Protein AF-U9VS89-F1 (afdb_monomer_lite)

Secondary structure (DSSP, 8-state):
---EEEEEEEEEEEEEEEEEE--TT-SSEEEEEEEEEEEEEEEEEEEEEEGGGTEEEEEEEEEEEEEEEEEEEEEEEEETTEEEEEEEEEEEEEEEEEEPPPEEEETTS-EEEGGGS----PPPEEEEEEEEEEEEEEEEEEETTEEEEEEEEEEEE--EE-TT-SSGGGTEEPPEEEEEEEEEEEEEETTTTEEEEEEEEEEEEES---TT--

Structure (mmCIF, N/CA/C/O backbone):
data_AF-U9VS89-F1
#
_entry.id   AF-U9VS89-F1
#
loop_
_atom_site.group_PDB
_atom_site.id
_atom_site.type_symbol
_atom_site.label_atom_id
_atom_site.label_alt_id
_atom_site.label_comp_id
_atom_site.label_asym_id
_atom_site.label_entity_id
_atom_site.label_seq_id
_atom_site.pdbx_PDB_ins_code
_atom_site.Cartn_x
_atom_site.Cartn_y
_atom_site.Cartn_z
_atom_site.occupancy
_atom_site.B_iso_or_equiv
_atom_site.auth_seq_id
_atom_site.auth_comp_id
_atom_site.auth_asym_id
_atom_site.auth_atom_id
_atom_site.pdbx_PDB_model_num
ATOM 1 N N . MET A 1 1 ? 4.602 -22.581 -32.936 1.00 46.03 1 MET A N 1
ATOM 2 C CA . MET A 1 1 ? 4.314 -22.176 -31.551 1.00 46.03 1 MET A CA 1
ATOM 3 C C . MET A 1 1 ? 5.640 -21.680 -31.025 1.00 46.03 1 MET A C 1
ATOM 5 O O . MET A 1 1 ? 6.545 -22.494 -30.929 1.00 46.03 1 MET A O 1
ATOM 9 N N . SER A 1 2 ? 5.813 -20.365 -30.922 1.00 50.91 2 SER A N 1
ATOM 10 C CA . SER A 1 2 ? 7.014 -19.759 -30.343 1.00 50.91 2 SER A CA 1
ATOM 11 C C . SER A 1 2 ? 6.963 -19.937 -28.827 1.00 50.91 2 SER A C 1
ATOM 13 O O . SER A 1 2 ? 5.879 -19.899 -28.239 1.00 50.91 2 SER A O 1
ATOM 15 N N . LEU A 1 3 ? 8.111 -20.205 -28.214 1.00 58.56 3 LEU A N 1
ATOM 16 C CA . LEU A 1 3 ? 8.269 -20.229 -26.764 1.00 58.56 3 LEU A CA 1
ATOM 17 C C . LEU A 1 3 ? 8.913 -18.904 -26.356 1.00 58.56 3 LEU A C 1
ATOM 19 O O . LEU A 1 3 ? 9.909 -18.506 -26.954 1.00 58.56 3 LEU A O 1
ATOM 23 N N . LEU A 1 4 ? 8.303 -18.231 -25.380 1.00 60.03 4 LEU A N 1
ATOM 24 C CA . LEU A 1 4 ? 8.826 -17.020 -24.758 1.00 60.03 4 LEU A CA 1
ATOM 25 C C . LEU A 1 4 ? 9.259 -17.378 -23.337 1.00 60.03 4 LEU A C 1
ATOM 27 O O . LEU A 1 4 ? 8.466 -17.947 -22.579 1.00 60.03 4 LEU A O 1
ATOM 31 N N . ASN A 1 5 ? 10.505 -17.075 -22.996 1.00 67.12 5 ASN A N 1
ATOM 32 C CA . ASN A 1 5 ? 11.054 -17.286 -21.666 1.00 67.12 5 ASN A CA 1
ATOM 33 C C . ASN A 1 5 ? 11.569 -15.955 -21.110 1.00 67.12 5 ASN A C 1
ATOM 35 O O . ASN A 1 5 ? 12.334 -15.269 -21.778 1.00 67.12 5 ASN A O 1
ATOM 39 N N . THR A 1 6 ? 11.168 -15.617 -19.886 1.00 61.91 6 THR A N 1
ATOM 40 C CA . THR A 1 6 ? 11.506 -14.342 -19.239 1.00 61.91 6 THR A CA 1
ATOM 41 C C . THR A 1 6 ? 12.263 -14.607 -17.948 1.00 61.91 6 THR A C 1
ATOM 43 O O . THR A 1 6 ? 11.805 -15.373 -17.094 1.00 61.91 6 THR A O 1
ATOM 46 N N . THR A 1 7 ? 13.414 -13.958 -17.781 1.00 70.88 7 THR A N 1
ATOM 47 C CA . THR A 1 7 ? 14.284 -14.111 -16.610 1.00 70.88 7 THR A CA 1
ATOM 48 C C . THR A 1 7 ? 14.589 -12.756 -15.982 1.00 70.88 7 THR A C 1
ATOM 50 O O . THR A 1 7 ? 14.993 -11.816 -16.657 1.00 70.88 7 THR A O 1
ATOM 53 N N . VAL A 1 8 ? 14.444 -12.652 -14.659 1.00 73.12 8 VAL A N 1
ATOM 54 C CA . VAL A 1 8 ? 14.886 -11.468 -13.906 1.00 73.12 8 VAL A CA 1
ATOM 55 C C . VAL A 1 8 ? 16.339 -11.678 -13.484 1.00 73.12 8 VAL A C 1
ATOM 57 O O . VAL A 1 8 ? 16.621 -12.503 -12.614 1.00 73.12 8 VAL A O 1
ATOM 60 N N . ASN A 1 9 ? 17.262 -10.941 -14.103 1.00 65.25 9 ASN A N 1
ATOM 61 C CA . ASN A 1 9 ? 18.706 -11.173 -13.961 1.00 65.25 9 ASN A CA 1
ATOM 62 C C . ASN A 1 9 ? 19.332 -10.403 -12.791 1.00 65.25 9 ASN A C 1
ATOM 64 O O . ASN A 1 9 ? 20.246 -10.889 -12.123 1.00 65.25 9 ASN A O 1
ATOM 68 N N . CYS A 1 10 ? 18.856 -9.185 -12.535 1.00 68.69 10 CYS A N 1
ATOM 69 C CA . CYS A 1 10 ? 19.406 -8.293 -11.521 1.00 68.69 10 CYS A CA 1
ATOM 70 C C . CYS A 1 10 ? 18.276 -7.471 -10.906 1.00 68.69 10 CYS A C 1
ATOM 72 O O . CYS A 1 10 ? 17.448 -6.939 -11.639 1.00 68.69 10 CYS A O 1
ATOM 74 N N . GLN A 1 11 ? 18.238 -7.378 -9.576 1.00 80.19 11 GLN A N 1
ATOM 75 C CA . GLN A 1 11 ? 17.260 -6.572 -8.855 1.00 80.19 11 GLN A CA 1
ATOM 76 C C . GLN A 1 11 ? 17.942 -5.879 -7.673 1.00 80.19 11 GLN A C 1
ATOM 78 O O . GLN A 1 11 ? 18.294 -6.521 -6.680 1.00 80.19 11 GLN A O 1
ATOM 83 N N . GLU A 1 12 ? 18.098 -4.561 -7.760 1.00 82.75 12 GLU A N 1
ATOM 84 C CA . GLU A 1 12 ? 18.475 -3.712 -6.636 1.00 82.75 12 GLU A CA 1
ATOM 85 C C . GLU A 1 12 ? 17.241 -3.004 -6.079 1.00 82.75 12 GLU A C 1
ATOM 87 O O . GLU A 1 12 ? 16.356 -2.556 -6.805 1.00 82.75 12 GLU A O 1
ATOM 92 N N . ARG A 1 13 ? 17.159 -2.899 -4.750 1.00 89.50 13 ARG A N 1
ATOM 93 C CA . ARG A 1 13 ? 16.070 -2.179 -4.088 1.00 89.50 13 ARG A CA 1
ATOM 94 C C . ARG A 1 13 ? 16.601 -1.380 -2.915 1.00 89.50 13 ARG A C 1
ATOM 96 O O . ARG A 1 13 ? 17.100 -1.944 -1.941 1.00 89.50 13 ARG A O 1
ATOM 103 N N . LYS A 1 14 ? 16.417 -0.066 -2.976 1.00 92.62 14 LYS A N 1
ATOM 104 C CA . LYS A 1 14 ? 16.710 0.872 -1.893 1.00 92.62 14 LYS A CA 1
ATOM 105 C C . LYS A 1 14 ? 15.391 1.439 -1.393 1.00 92.62 14 LYS A C 1
ATOM 107 O O . LYS A 1 14 ? 14.546 1.870 -2.171 1.00 92.62 14 LYS A O 1
ATOM 112 N N . ASN A 1 15 ? 15.174 1.420 -0.084 1.00 93.31 15 ASN A N 1
ATOM 113 C CA . ASN A 1 15 ? 13.987 2.027 0.500 1.00 93.31 15 ASN A CA 1
ATOM 114 C C . ASN A 1 15 ? 14.311 2.740 1.810 1.00 93.31 15 ASN A C 1
ATOM 116 O O . ASN A 1 15 ? 15.299 2.456 2.485 1.00 93.31 15 ASN A O 1
ATOM 120 N N . SER A 1 16 ? 13.470 3.705 2.155 1.00 91.50 16 SER A N 1
ATOM 121 C CA . SER A 1 16 ? 13.518 4.362 3.450 1.00 91.50 16 SER A CA 1
ATOM 122 C C . SER A 1 16 ? 12.111 4.715 3.910 1.00 91.50 16 SER A C 1
ATOM 124 O O . SER A 1 16 ? 11.240 5.068 3.116 1.00 91.50 16 SER A O 1
ATOM 126 N N . LEU A 1 17 ? 11.891 4.598 5.215 1.00 94.81 17 LEU A N 1
ATOM 127 C CA . LEU A 1 17 ? 10.638 4.938 5.869 1.00 94.81 17 LEU A CA 1
ATOM 128 C C . LEU A 1 17 ? 10.958 5.787 7.090 1.00 94.81 17 LEU A C 1
ATOM 130 O O . LEU A 1 17 ? 11.707 5.367 7.972 1.00 94.81 17 LEU A O 1
ATOM 134 N N . LYS A 1 18 ? 10.365 6.973 7.154 1.00 96.06 18 LYS A N 1
ATOM 135 C CA . LYS A 1 18 ? 10.408 7.836 8.333 1.00 96.06 18 LYS A CA 1
ATOM 136 C C . LYS A 1 18 ? 8.997 7.951 8.876 1.00 96.06 18 LYS A C 1
ATOM 138 O O . LYS A 1 18 ? 8.080 8.247 8.117 1.00 96.06 18 LYS A O 1
ATOM 143 N N . ARG A 1 19 ? 8.823 7.711 10.175 1.00 95.06 19 ARG A N 1
ATOM 144 C CA . ARG A 1 19 ? 7.518 7.794 10.838 1.00 95.06 19 ARG A CA 1
ATOM 145 C C . ARG A 1 19 ? 7.606 8.516 12.171 1.00 95.06 19 ARG A C 1
ATOM 147 O O . ARG A 1 19 ? 8.606 8.399 12.877 1.00 95.06 19 ARG A O 1
ATOM 154 N N . LEU A 1 20 ? 6.529 9.208 12.504 1.00 94.44 20 LEU A N 1
ATOM 155 C CA . LEU A 1 20 ? 6.261 9.787 13.809 1.00 94.44 20 LEU A CA 1
ATOM 156 C C . LEU A 1 20 ? 4.908 9.259 14.272 1.00 94.44 20 LEU A C 1
ATOM 158 O O . LEU A 1 20 ? 3.973 9.201 13.479 1.00 94.44 20 LEU A O 1
ATOM 162 N N . GLN A 1 21 ? 4.806 8.878 15.536 1.00 95.06 21 GLN A N 1
ATOM 163 C CA . GLN A 1 21 ? 3.577 8.332 16.096 1.00 95.06 21 GLN A CA 1
ATOM 164 C C . GLN A 1 21 ? 3.348 8.858 17.507 1.00 95.06 21 GLN A C 1
ATOM 166 O O . GLN A 1 21 ? 4.303 9.234 18.196 1.00 95.06 21 GLN A O 1
ATOM 171 N N . SER A 1 22 ? 2.089 8.860 17.929 1.00 92.44 22 SER A N 1
ATOM 172 C CA . SER A 1 22 ? 1.724 9.086 19.321 1.00 92.44 22 SER A CA 1
ATOM 173 C C . SER A 1 22 ? 2.325 8.006 20.235 1.00 92.44 22 SER A C 1
ATOM 175 O O . SER A 1 22 ? 2.651 6.903 19.777 1.00 92.44 22 SER A O 1
ATOM 177 N N . PRO A 1 23 ? 2.445 8.285 21.543 1.00 90.38 23 PRO A N 1
ATOM 178 C CA . PRO A 1 23 ? 2.688 7.251 22.541 1.00 90.38 23 PRO A CA 1
ATOM 179 C C . PRO A 1 23 ? 1.637 6.134 22.474 1.00 90.38 23 PRO A C 1
ATOM 181 O O . PRO A 1 23 ? 0.492 6.368 22.084 1.00 90.38 23 PRO A O 1
ATOM 184 N N . THR A 1 24 ? 2.030 4.917 22.848 1.00 77.81 24 THR A N 1
ATOM 185 C CA . THR A 1 24 ? 1.149 3.735 22.838 1.00 77.81 24 THR A CA 1
ATOM 186 C C . THR A 1 24 ? 0.125 3.728 23.974 1.00 77.81 24 THR A C 1
ATOM 188 O O . THR A 1 24 ? -0.803 2.933 23.946 1.00 77.81 24 THR A O 1
ATOM 191 N N . ASP A 1 25 ? 0.308 4.584 24.977 1.00 81.12 25 ASP A N 1
ATOM 192 C CA . ASP A 1 25 ? -0.557 4.791 26.142 1.00 81.12 25 ASP A CA 1
ATOM 193 C C . ASP A 1 25 ? -1.479 6.013 25.989 1.00 81.12 25 ASP A C 1
ATOM 195 O O . ASP A 1 25 ? -2.089 6.456 26.956 1.00 81.12 25 ASP A O 1
ATOM 199 N N . ALA A 1 26 ? -1.578 6.592 24.788 1.00 80.69 26 ALA A N 1
ATOM 200 C CA . ALA A 1 26 ? -2.508 7.686 24.540 1.00 80.69 26 ALA A CA 1
ATOM 201 C C . ALA A 1 26 ? -3.964 7.190 24.652 1.00 80.69 26 ALA A C 1
ATOM 203 O O . ALA A 1 26 ? -4.392 6.360 23.855 1.00 80.69 26 ALA A O 1
ATOM 204 N N . ASP A 1 27 ? -4.713 7.744 25.614 1.00 81.19 27 ASP A N 1
ATOM 205 C CA . ASP A 1 27 ? -6.003 7.208 26.092 1.00 81.19 27 ASP A CA 1
ATOM 206 C C . ASP A 1 27 ? -7.144 7.143 25.066 1.00 81.19 27 ASP A C 1
ATOM 208 O O . ASP A 1 27 ? -8.062 6.353 25.234 1.00 81.19 27 ASP A O 1
ATOM 212 N N . ARG A 1 28 ? -7.192 8.050 24.084 1.00 89.38 28 ARG A N 1
ATOM 213 C CA . ARG A 1 28 ? -8.348 8.147 23.162 1.00 89.38 28 ARG A CA 1
ATOM 214 C C . ARG A 1 28 ? -8.003 8.448 21.720 1.00 89.38 28 ARG A C 1
ATOM 216 O O . ARG A 1 28 ? -8.868 8.358 20.855 1.00 89.38 28 ARG A O 1
ATOM 223 N N . LEU A 1 29 ? -6.789 8.920 21.466 1.00 94.62 29 LEU A N 1
ATOM 224 C CA . LEU A 1 29 ? -6.375 9.365 20.147 1.00 94.62 29 LEU A CA 1
ATOM 225 C C . LEU A 1 29 ? -4.947 8.908 19.908 1.00 94.62 29 LEU A C 1
ATOM 227 O O . LEU A 1 29 ? -4.006 9.460 20.483 1.00 94.62 29 LEU A O 1
ATOM 231 N N . GLN A 1 30 ? -4.808 7.933 19.026 1.00 96.19 30 GLN A N 1
ATOM 232 C CA . GLN A 1 30 ? -3.526 7.476 18.529 1.00 96.19 30 GLN A CA 1
ATOM 233 C C . GLN A 1 30 ? -3.372 7.923 17.083 1.00 96.19 30 GLN A C 1
ATOM 235 O O . GLN A 1 30 ? -4.340 8.026 16.331 1.00 96.19 30 GLN A O 1
ATOM 240 N N . TRP A 1 31 ? -2.153 8.252 16.688 1.00 96.50 31 TRP A N 1
ATOM 241 C CA . TRP A 1 31 ? -1.892 8.709 15.333 1.00 96.50 31 TRP A CA 1
ATOM 242 C C . TRP A 1 31 ? -0.506 8.299 14.873 1.00 96.50 31 TRP A C 1
ATOM 244 O O . TRP A 1 31 ? 0.421 8.134 15.666 1.00 96.50 31 TRP A O 1
ATOM 254 N N . ILE A 1 32 ? -0.361 8.180 13.560 1.00 96.81 32 ILE A N 1
ATOM 255 C CA . ILE A 1 32 ? 0.909 7.962 12.884 1.00 96.81 32 ILE A CA 1
ATOM 256 C C . ILE A 1 32 ? 0.946 8.797 11.609 1.00 96.81 32 ILE A C 1
ATOM 258 O O . ILE A 1 32 ? -0.011 8.834 10.841 1.00 96.81 32 ILE A O 1
ATOM 262 N N . PHE A 1 33 ? 2.082 9.437 11.370 1.00 97.06 33 PHE A N 1
ATOM 263 C CA . PHE A 1 33 ? 2.414 10.091 10.113 1.00 97.06 33 PHE A CA 1
ATOM 264 C C . PHE A 1 33 ? 3.722 9.514 9.602 1.00 97.06 33 PHE A C 1
ATOM 266 O O . PHE A 1 33 ? 4.623 9.204 10.388 1.00 97.06 33 PHE A O 1
ATOM 273 N N . GLY A 1 34 ? 3.871 9.405 8.291 1.00 97.06 34 GLY A N 1
ATOM 274 C CA . GLY A 1 34 ? 5.137 8.982 7.730 1.00 97.06 34 GLY A CA 1
ATOM 275 C C . GLY A 1 34 ? 5.344 9.387 6.288 1.00 97.06 34 GLY A C 1
ATOM 276 O O . GLY A 1 34 ? 4.418 9.747 5.565 1.00 97.06 34 GLY A O 1
ATOM 277 N N . ALA A 1 35 ? 6.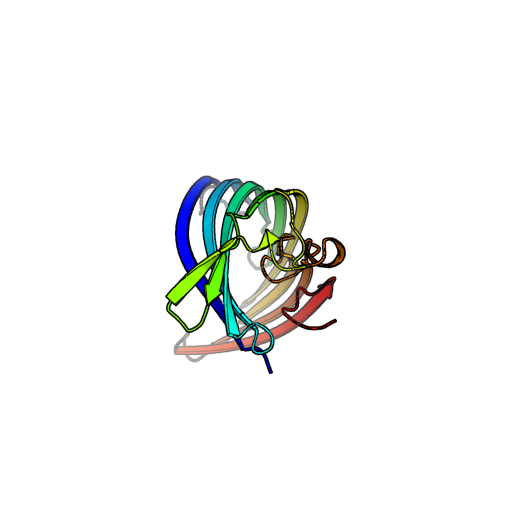608 9.318 5.901 1.00 97.75 35 ALA A N 1
ATOM 278 C CA . ALA A 1 35 ? 7.077 9.508 4.546 1.00 97.75 35 ALA A CA 1
ATOM 279 C C . ALA A 1 35 ? 7.878 8.275 4.134 1.00 97.75 35 ALA A C 1
ATOM 281 O O . ALA A 1 35 ? 8.658 7.725 4.920 1.00 97.75 35 ALA A O 1
ATOM 282 N N . TYR A 1 36 ? 7.672 7.848 2.901 1.00 96.94 36 TYR A N 1
ATOM 283 C CA . TYR A 1 36 ? 8.267 6.665 2.321 1.00 96.94 36 TYR A CA 1
ATOM 284 C C . TYR A 1 36 ? 8.937 7.022 1.002 1.00 96.94 36 TYR A C 1
ATOM 286 O O . TYR A 1 36 ? 8.400 7.796 0.214 1.00 96.94 36 TYR A O 1
ATOM 294 N N . PHE A 1 37 ? 10.102 6.432 0.777 1.00 97.19 37 PHE A N 1
ATOM 295 C CA . PHE A 1 37 ? 10.818 6.499 -0.484 1.00 97.19 37 PHE A CA 1
ATOM 296 C C . PHE A 1 37 ? 11.265 5.096 -0.875 1.00 97.19 37 PHE A C 1
ATOM 298 O O . PHE A 1 37 ? 11.763 4.340 -0.032 1.00 97.19 37 PHE A O 1
ATOM 305 N N . GLN A 1 38 ? 11.119 4.771 -2.150 1.00 97.06 38 GLN A N 1
ATOM 306 C CA . GLN A 1 38 ? 11.668 3.576 -2.763 1.00 97.06 38 GLN A CA 1
ATOM 307 C C . GLN A 1 38 ? 12.288 3.945 -4.102 1.00 97.06 38 GLN A C 1
ATOM 309 O O . GLN A 1 38 ? 11.711 4.713 -4.861 1.00 97.06 38 GLN A O 1
ATOM 314 N N . ASN A 1 39 ? 13.429 3.340 -4.386 1.00 95.94 39 ASN A N 1
ATOM 315 C CA . ASN A 1 39 ? 13.970 3.239 -5.725 1.00 95.94 39 ASN A CA 1
ATOM 316 C C . ASN A 1 39 ? 14.334 1.766 -5.968 1.00 95.94 39 ASN A C 1
ATOM 318 O O . ASN A 1 39 ? 14.826 1.071 -5.063 1.00 95.94 39 ASN A O 1
ATOM 322 N N . ARG A 1 40 ? 13.964 1.262 -7.138 1.00 93.38 40 ARG A N 1
ATOM 323 C CA . ARG A 1 40 ? 14.113 -0.133 -7.522 1.00 93.38 40 ARG A CA 1
ATOM 324 C C . ARG A 1 40 ? 14.582 -0.188 -8.961 1.00 93.38 40 ARG A C 1
ATOM 326 O O . ARG A 1 40 ? 13.853 0.247 -9.839 1.00 93.38 40 ARG A O 1
ATOM 333 N N . ASP A 1 41 ? 15.714 -0.837 -9.156 1.00 91.56 41 ASP A N 1
ATOM 334 C CA . ASP A 1 41 ? 16.349 -0.964 -10.458 1.00 91.56 41 ASP A CA 1
ATOM 335 C C . ASP A 1 41 ? 16.397 -2.463 -10.774 1.00 91.56 41 ASP A C 1
ATOM 337 O O . ASP A 1 41 ? 16.847 -3.267 -9.943 1.00 91.56 41 ASP A O 1
ATOM 341 N N . PHE A 1 42 ? 15.866 -2.886 -11.918 1.00 87.94 42 PHE A N 1
ATOM 342 C CA . PHE A 1 42 ? 15.866 -4.299 -12.292 1.00 87.94 42 PHE A CA 1
ATOM 343 C C . PHE A 1 42 ? 16.009 -4.527 -13.791 1.00 87.94 42 PHE A C 1
ATOM 345 O O . PHE A 1 42 ? 15.648 -3.681 -14.598 1.00 87.94 42 PHE A O 1
ATOM 352 N N . ARG A 1 43 ? 16.546 -5.696 -14.150 1.00 86.00 43 ARG A N 1
ATOM 353 C CA . ARG A 1 43 ? 16.717 -6.126 -15.542 1.00 86.00 43 ARG A CA 1
ATOM 354 C C . ARG A 1 43 ? 15.881 -7.354 -15.844 1.00 86.00 43 ARG A C 1
ATOM 356 O O . ARG A 1 43 ? 15.925 -8.328 -15.082 1.00 86.00 43 ARG A O 1
ATOM 363 N N . ILE A 1 44 ? 15.163 -7.299 -16.956 1.00 81.62 44 ILE A N 1
ATOM 364 C CA . ILE A 1 44 ? 14.401 -8.404 -17.524 1.00 81.62 44 ILE A CA 1
ATOM 365 C C . ILE A 1 44 ? 15.094 -8.833 -18.816 1.00 81.62 44 ILE A C 1
ATOM 367 O O . ILE A 1 44 ? 15.251 -8.021 -19.720 1.00 81.62 44 ILE A O 1
ATOM 371 N N . GLY A 1 45 ? 15.535 -10.087 -18.869 1.00 79.50 45 GLY A N 1
ATOM 372 C CA . GLY A 1 45 ? 16.001 -10.733 -20.092 1.00 79.50 45 GLY A CA 1
ATOM 373 C C . GLY A 1 45 ? 14.887 -11.581 -20.694 1.00 79.50 45 GLY A C 1
ATOM 374 O O . GLY A 1 45 ? 14.237 -12.334 -19.962 1.00 79.50 45 GLY A O 1
ATOM 375 N N . ASP A 1 46 ? 14.697 -11.473 -22.004 1.00 75.62 46 ASP A N 1
ATOM 376 C CA . ASP A 1 46 ? 13.619 -12.121 -22.744 1.00 75.62 46 ASP A CA 1
ATOM 377 C C . ASP A 1 46 ? 14.179 -12.896 -23.942 1.00 75.62 46 ASP A C 1
ATOM 379 O O . ASP A 1 46 ? 14.864 -12.323 -24.791 1.00 75.62 46 ASP A O 1
ATOM 383 N N . ASP A 1 47 ? 13.851 -14.190 -24.008 1.00 74.00 47 ASP A N 1
ATOM 384 C CA . ASP A 1 47 ? 14.222 -15.090 -25.102 1.00 74.00 47 ASP A CA 1
ATOM 385 C C . ASP A 1 47 ? 12.960 -15.513 -25.865 1.00 74.00 47 ASP A C 1
ATOM 387 O O . ASP A 1 47 ? 12.089 -16.200 -25.312 1.00 74.00 47 ASP A O 1
ATOM 391 N N . LEU A 1 48 ? 12.863 -15.146 -27.144 1.00 73.94 48 LEU A N 1
ATOM 392 C CA . LEU A 1 48 ? 11.772 -15.551 -28.030 1.00 73.94 48 LEU A CA 1
ATOM 393 C C . LEU A 1 48 ? 12.293 -16.436 -29.163 1.00 73.94 48 LEU A C 1
ATOM 395 O O . LEU A 1 48 ? 13.007 -15.986 -30.057 1.00 73.94 48 LEU A O 1
ATOM 399 N N . GLU A 1 49 ? 11.871 -17.700 -29.185 1.00 73.00 49 GLU A N 1
ATOM 400 C CA . GLU A 1 49 ? 12.166 -18.581 -30.317 1.00 73.00 49 GLU A CA 1
ATOM 401 C C . GLU A 1 49 ? 11.341 -18.176 -31.546 1.00 73.00 49 GLU A C 1
ATOM 403 O O . GLU A 1 49 ? 10.103 -18.175 -31.503 1.00 73.00 49 GLU A O 1
ATOM 408 N N . VAL A 1 50 ? 12.007 -17.921 -32.679 1.00 72.06 50 VAL A N 1
ATOM 409 C CA . VAL A 1 50 ? 11.357 -17.564 -33.950 1.00 72.06 50 VAL A CA 1
ATOM 410 C C . VAL A 1 50 ? 11.666 -18.623 -35.020 1.00 72.06 50 VAL A C 1
ATOM 412 O O . VAL A 1 50 ? 12.595 -18.474 -35.820 1.00 72.06 50 VAL A O 1
ATOM 415 N N . PRO A 1 51 ? 10.863 -19.707 -35.108 1.00 67.56 51 PRO A N 1
ATOM 416 C CA . PRO A 1 51 ? 11.167 -20.862 -35.960 1.00 67.56 51 PRO A CA 1
ATOM 417 C C . PRO A 1 51 ? 11.320 -20.542 -37.450 1.00 67.56 51 PRO A C 1
ATOM 419 O O . PRO A 1 51 ? 12.025 -21.254 -38.159 1.00 67.56 51 PRO A O 1
ATOM 422 N N . LEU A 1 52 ? 10.661 -19.483 -37.936 1.00 68.06 52 LEU A N 1
ATOM 423 C CA . LEU A 1 52 ? 10.740 -19.055 -39.338 1.00 68.06 52 LEU A CA 1
ATOM 424 C C . LEU A 1 52 ? 12.111 -18.474 -39.715 1.00 68.06 52 LEU A C 1
ATOM 426 O O . LEU A 1 52 ? 12.479 -18.533 -40.886 1.00 68.06 52 LEU A O 1
ATOM 430 N N . PHE A 1 53 ? 12.861 -17.951 -38.742 1.00 62.72 53 PHE A N 1
ATOM 431 C CA . PHE A 1 53 ? 14.183 -17.352 -38.947 1.00 62.72 53 PHE A CA 1
ATOM 432 C C . PHE A 1 53 ? 15.321 -18.202 -38.381 1.00 62.72 53 PHE A C 1
ATOM 434 O O . PHE A 1 53 ? 16.467 -17.768 -38.394 1.00 62.72 53 PHE A O 1
ATOM 441 N N . PHE A 1 54 ? 15.024 -19.434 -37.955 1.00 70.69 54 PHE A N 1
ATOM 442 C CA . PHE A 1 54 ? 16.018 -20.383 -37.455 1.00 70.69 54 PHE A CA 1
ATOM 443 C C . PHE A 1 54 ? 16.901 -19.806 -36.334 1.00 70.69 54 PHE A C 1
ATOM 445 O O . PHE A 1 54 ? 18.118 -20.003 -36.330 1.00 70.69 54 PHE A O 1
ATOM 452 N N . GLY A 1 55 ? 16.288 -19.083 -35.399 1.00 72.88 55 GLY A N 1
ATOM 453 C CA . GLY A 1 55 ? 17.006 -18.463 -34.297 1.00 72.88 55 GLY A CA 1
ATOM 454 C C . GLY A 1 55 ? 16.099 -17.958 -33.183 1.00 72.88 55 GLY A C 1
ATOM 455 O O . GLY A 1 55 ? 14.874 -18.126 -33.230 1.00 72.88 55 GLY A O 1
ATOM 456 N N . THR A 1 56 ? 16.739 -17.352 -32.195 1.00 76.44 56 THR A N 1
ATOM 457 C CA . THR A 1 56 ? 16.144 -16.806 -30.981 1.00 76.44 56 THR A CA 1
ATOM 458 C C . THR A 1 56 ? 16.431 -15.316 -30.926 1.00 76.44 56 THR A C 1
ATOM 460 O O . THR A 1 56 ? 17.573 -14.888 -31.084 1.00 76.44 56 THR A O 1
ATOM 463 N N . GLU A 1 57 ? 15.397 -14.519 -30.709 1.00 74.44 57 GLU A N 1
ATOM 464 C CA . GLU A 1 57 ? 15.566 -13.120 -30.344 1.00 74.44 57 GLU A CA 1
ATOM 465 C C . GLU A 1 57 ? 15.869 -13.046 -28.849 1.00 74.44 57 GLU A C 1
ATOM 467 O O . GLU A 1 57 ? 15.127 -13.609 -28.045 1.00 74.44 57 GLU A O 1
ATOM 472 N N . VAL A 1 58 ? 16.965 -12.378 -28.506 1.00 74.75 58 VAL A N 1
ATOM 473 C CA . VAL A 1 58 ? 17.406 -12.152 -27.132 1.00 74.75 58 VAL A CA 1
ATOM 474 C C . VAL A 1 58 ? 17.403 -10.650 -26.892 1.00 74.75 58 VAL A C 1
ATOM 476 O O . VAL A 1 58 ? 18.106 -9.893 -27.576 1.00 74.75 58 VAL A O 1
ATOM 479 N N . GLY A 1 59 ? 16.596 -10.221 -25.929 1.00 75.31 59 GLY A N 1
ATOM 480 C CA . GLY A 1 59 ? 16.511 -8.839 -25.478 1.00 75.31 59 GLY A CA 1
ATOM 481 C C . GLY A 1 59 ? 16.815 -8.722 -23.992 1.00 75.31 59 GLY A C 1
ATOM 482 O O . GLY A 1 59 ? 16.556 -9.640 -23.218 1.00 75.31 59 GLY A O 1
ATOM 483 N N . GLU A 1 60 ? 17.339 -7.571 -23.586 1.00 79.06 60 GLU A N 1
ATOM 484 C CA . GLU A 1 60 ? 17.375 -7.167 -22.183 1.00 79.06 60 GLU A CA 1
ATOM 485 C C . GLU A 1 60 ? 16.686 -5.805 -22.054 1.00 79.06 60 GLU A C 1
ATOM 487 O O . GLU A 1 60 ? 16.781 -4.949 -22.930 1.00 79.06 60 GLU A O 1
ATOM 492 N N . SER A 1 61 ? 15.923 -5.628 -20.986 1.00 82.56 61 SER A N 1
ATOM 493 C CA . SER A 1 61 ? 15.239 -4.386 -20.647 1.00 82.56 61 SER A CA 1
ATOM 494 C C . SER A 1 61 ? 15.599 -4.001 -19.222 1.00 82.56 61 SER A C 1
ATOM 496 O O . SER A 1 61 ? 15.454 -4.808 -18.300 1.00 82.56 61 SER A O 1
ATOM 498 N N . THR A 1 62 ? 16.050 -2.767 -19.029 1.00 86.75 62 THR A N 1
ATOM 499 C CA . THR A 1 62 ? 16.320 -2.181 -17.717 1.00 86.75 62 THR A CA 1
ATOM 500 C C . THR A 1 62 ? 15.149 -1.296 -17.302 1.00 86.75 62 THR A C 1
ATOM 502 O O . THR A 1 62 ? 14.668 -0.476 -18.077 1.00 86.75 62 THR A O 1
ATOM 505 N N . TYR A 1 63 ? 14.706 -1.473 -16.064 1.00 88.31 63 TYR A N 1
ATOM 506 C CA . TYR A 1 63 ? 13.617 -0.735 -15.447 1.00 88.31 63 TYR A CA 1
ATOM 507 C C . TYR A 1 63 ? 14.121 -0.008 -14.208 1.00 88.31 63 TYR A C 1
ATOM 509 O O . TYR A 1 63 ? 14.606 -0.656 -13.274 1.00 88.31 63 TYR A O 1
ATOM 517 N N . ASP A 1 64 ? 13.910 1.301 -14.163 1.00 92.25 64 ASP A N 1
ATOM 518 C CA . ASP A 1 64 ? 14.220 2.148 -13.018 1.00 92.25 64 ASP A CA 1
ATOM 519 C C . ASP A 1 64 ? 12.911 2.722 -12.458 1.00 92.25 64 ASP A C 1
ATOM 521 O O . ASP A 1 64 ? 12.261 3.583 -13.047 1.00 92.25 64 ASP A O 1
ATOM 525 N N . GLN A 1 65 ? 12.485 2.210 -11.302 1.00 93.69 65 GLN A N 1
ATOM 526 C CA . GLN A 1 65 ? 11.242 2.609 -10.643 1.00 93.69 65 GLN A CA 1
ATOM 527 C C . GLN A 1 65 ? 11.521 3.446 -9.404 1.00 93.69 65 GLN A C 1
ATOM 529 O O . GLN A 1 65 ? 12.203 3.005 -8.473 1.00 93.69 65 GLN A O 1
ATOM 534 N N . THR A 1 66 ? 10.903 4.619 -9.329 1.00 95.69 66 THR A N 1
ATOM 535 C CA . THR A 1 66 ? 10.983 5.505 -8.168 1.00 95.69 66 THR A CA 1
ATOM 536 C C . THR A 1 66 ? 9.600 5.749 -7.581 1.00 95.69 66 THR A C 1
ATOM 538 O O . THR A 1 66 ? 8.635 6.002 -8.291 1.00 95.69 66 THR A O 1
ATOM 541 N N . THR A 1 67 ? 9.484 5.691 -6.255 1.00 96.75 67 THR A N 1
ATOM 542 C CA . THR A 1 67 ? 8.224 5.903 -5.537 1.00 96.75 67 THR A CA 1
ATOM 543 C C . THR A 1 67 ? 8.433 6.798 -4.326 1.00 96.75 67 THR A C 1
ATOM 545 O O . THR A 1 67 ? 9.269 6.522 -3.459 1.00 96.75 67 THR A O 1
ATOM 548 N N . TYR A 1 68 ? 7.598 7.824 -4.212 1.00 97.88 68 TYR A N 1
ATOM 549 C CA . TYR A 1 68 ? 7.486 8.692 -3.048 1.00 97.88 68 TYR A CA 1
ATOM 550 C C . TYR A 1 68 ? 6.083 8.569 -2.472 1.00 97.88 68 TYR A C 1
ATOM 552 O O . TYR A 1 68 ? 5.103 8.639 -3.204 1.00 97.88 68 TYR A O 1
ATOM 560 N N . ALA A 1 69 ? 5.960 8.436 -1.154 1.00 97.75 69 ALA A N 1
ATOM 561 C CA . ALA A 1 69 ? 4.648 8.437 -0.525 1.00 97.75 69 ALA A CA 1
ATOM 562 C C . ALA A 1 69 ? 4.628 9.174 0.809 1.00 97.75 69 ALA A C 1
ATOM 564 O O . ALA A 1 69 ? 5.580 9.125 1.590 1.00 97.75 69 ALA A O 1
ATOM 565 N N . GLY A 1 70 ? 3.497 9.811 1.089 1.00 98.31 70 GLY A N 1
ATOM 566 C CA . GLY A 1 70 ? 3.157 10.386 2.384 1.00 98.31 70 GLY A CA 1
ATOM 567 C C . GLY A 1 70 ? 1.916 9.700 2.933 1.00 98.31 70 GLY A C 1
ATOM 568 O O . GLY A 1 70 ? 0.991 9.399 2.183 1.00 98.31 70 GLY A O 1
ATOM 569 N N . PHE A 1 71 ? 1.878 9.430 4.234 1.00 98.19 71 PHE A N 1
ATOM 570 C CA . PHE A 1 71 ? 0.707 8.816 4.848 1.00 98.19 71 PHE A CA 1
ATOM 571 C C . PHE A 1 71 ? 0.428 9.340 6.250 1.00 98.19 71 PHE A C 1
ATOM 573 O O . PHE A 1 71 ? 1.329 9.765 6.978 1.00 98.19 71 PHE A O 1
ATOM 580 N N . ALA A 1 72 ? -0.844 9.262 6.616 1.00 98.19 72 ALA A N 1
ATOM 581 C CA . ALA A 1 72 ? -1.370 9.582 7.926 1.00 98.19 72 ALA A CA 1
ATOM 582 C C . ALA A 1 72 ? -2.426 8.545 8.311 1.00 98.19 72 ALA A C 1
ATOM 584 O O . ALA A 1 72 ? -3.219 8.125 7.468 1.00 98.19 72 ALA A O 1
ATOM 585 N N . GLN A 1 73 ? -2.470 8.160 9.580 1.00 98.44 73 GLN A N 1
ATOM 586 C CA . GLN A 1 73 ? -3.576 7.399 10.149 1.00 98.44 73 GLN A CA 1
ATOM 587 C C . GLN A 1 73 ? -3.862 7.901 11.558 1.00 98.44 73 GLN A C 1
ATOM 589 O O . GLN A 1 73 ? -2.945 8.232 12.309 1.00 98.44 73 GLN A O 1
ATOM 594 N N . VAL A 1 74 ? -5.145 7.954 11.891 1.00 97.75 74 VAL A N 1
ATOM 595 C CA . VAL A 1 74 ? -5.663 8.308 13.204 1.00 97.75 74 VAL A CA 1
ATOM 596 C C . VAL A 1 74 ? -6.600 7.200 13.658 1.00 97.75 74 VAL A C 1
ATOM 598 O O . VAL A 1 74 ? -7.513 6.821 12.925 1.00 97.75 74 VAL A O 1
ATOM 601 N N . ASP A 1 7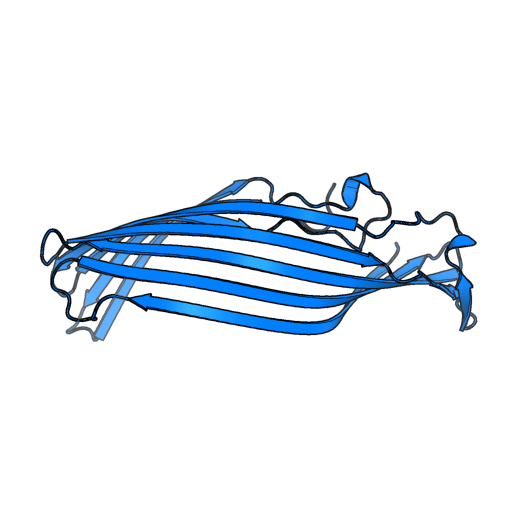5 ? -6.375 6.729 14.876 1.00 97.44 75 ASP A N 1
ATOM 602 C CA . ASP A 1 75 ? -7.249 5.825 15.606 1.00 97.44 75 ASP A CA 1
ATOM 603 C C . ASP A 1 75 ? -7.876 6.612 16.762 1.00 97.44 75 ASP A C 1
ATOM 605 O O . ASP A 1 75 ? -7.180 7.219 17.581 1.00 97.44 75 ASP A O 1
ATOM 609 N N . TYR A 1 76 ? -9.203 6.661 16.789 1.00 97.12 76 TYR A N 1
ATOM 610 C CA . TYR A 1 76 ? -9.986 7.402 17.767 1.00 97.12 76 TYR A CA 1
ATOM 611 C C . TYR A 1 76 ? -10.892 6.456 18.549 1.00 97.12 76 TYR A C 1
ATOM 613 O O . TYR A 1 76 ? -11.676 5.712 17.960 1.00 97.12 76 TYR A O 1
ATOM 621 N N . GLU A 1 77 ? -10.817 6.525 19.873 1.00 96.75 77 GLU A N 1
ATOM 622 C CA . GLU A 1 77 ? -11.586 5.697 20.800 1.00 96.75 77 GLU A CA 1
ATOM 623 C C . GLU A 1 77 ? -12.626 6.568 21.525 1.00 96.75 77 GLU A C 1
ATOM 625 O O . GLU A 1 77 ? -12.363 7.121 22.600 1.00 96.75 77 GLU A O 1
ATOM 630 N N . PRO A 1 78 ? -13.819 6.777 20.931 1.00 95.12 78 PRO A N 1
ATOM 631 C CA . PRO A 1 78 ? -14.890 7.540 21.577 1.00 95.12 78 PRO A CA 1
ATOM 632 C C . PRO A 1 78 ? -15.383 6.892 22.881 1.00 95.12 78 PRO A C 1
ATOM 634 O O . PRO A 1 78 ? -15.884 7.593 23.764 1.00 95.12 78 PRO A O 1
ATOM 637 N N . THR A 1 79 ? -15.246 5.571 23.001 1.00 95.44 79 THR A N 1
ATOM 638 C CA . THR A 1 79 ? -15.568 4.755 24.180 1.00 95.44 79 THR A CA 1
ATOM 639 C C . THR A 1 79 ? -14.513 3.662 24.336 1.00 95.44 79 THR A C 1
ATOM 641 O O . THR A 1 79 ? -13.849 3.339 23.360 1.00 95.44 79 THR A O 1
ATOM 644 N N . GLU A 1 80 ? -14.429 3.025 25.505 1.00 92.94 80 GLU A N 1
ATOM 645 C CA . GLU A 1 80 ? -13.464 1.937 25.778 1.00 92.94 80 GLU A CA 1
ATOM 646 C C . GLU A 1 80 ? -13.626 0.720 24.844 1.00 92.94 80 GLU A C 1
ATOM 648 O O . GLU A 1 80 ? -12.665 0.003 24.588 1.00 92.94 80 GLU A O 1
ATOM 653 N N . ASP A 1 81 ? -14.827 0.516 24.295 1.00 96.00 81 ASP A N 1
ATOM 654 C CA . ASP A 1 81 ? -15.150 -0.638 23.450 1.00 96.00 81 ASP A CA 1
ATOM 655 C C . ASP A 1 81 ? -15.129 -0.345 21.941 1.00 96.00 81 ASP A C 1
ATOM 657 O O . ASP A 1 81 ? -15.312 -1.261 21.143 1.00 96.00 81 ASP A O 1
ATOM 661 N N . LEU A 1 82 ? -14.980 0.915 21.515 1.00 97.31 82 LEU A N 1
ATOM 662 C CA . LEU A 1 82 ? -15.143 1.320 20.112 1.00 97.31 82 LEU A CA 1
ATOM 663 C C . LEU A 1 82 ? -13.896 2.045 19.625 1.00 97.31 82 LEU A C 1
ATOM 665 O O . LEU A 1 82 ? -13.579 3.111 20.139 1.00 97.31 82 LEU A O 1
ATOM 669 N N . THR A 1 83 ? -13.281 1.529 18.565 1.00 97.94 83 THR A N 1
ATOM 670 C CA . THR A 1 83 ? -12.166 2.172 17.863 1.00 97.94 83 THR A CA 1
ATOM 671 C C . THR A 1 83 ? -12.596 2.530 16.445 1.00 97.94 83 THR A C 1
ATOM 673 O O . THR A 1 83 ? -13.118 1.692 15.703 1.00 97.94 83 THR A O 1
ATOM 676 N N . LEU A 1 84 ? -12.365 3.781 16.058 1.00 98.38 84 LEU A N 1
ATOM 677 C CA . LEU A 1 84 ? -12.589 4.310 14.719 1.00 98.38 84 LEU A CA 1
ATOM 678 C C . LEU A 1 84 ? -11.243 4.660 14.092 1.00 98.38 84 LEU A C 1
ATOM 680 O O . LEU A 1 84 ? -10.522 5.506 14.611 1.00 98.38 84 LEU A O 1
ATOM 684 N N . THR A 1 85 ? -10.931 4.054 12.955 1.00 98.44 85 THR A N 1
ATOM 685 C CA . THR A 1 85 ? -9.698 4.305 12.209 1.00 98.44 85 THR A CA 1
ATOM 686 C C . THR A 1 85 ? -10.010 5.081 10.941 1.00 98.44 85 THR A C 1
ATOM 688 O O . THR A 1 85 ? -10.862 4.672 10.149 1.00 98.44 85 THR A O 1
ATOM 691 N N . ALA A 1 86 ? -9.262 6.152 10.701 1.00 98.50 86 ALA A N 1
ATOM 692 C CA . ALA A 1 86 ? -9.222 6.845 9.421 1.00 98.50 86 ALA A CA 1
ATOM 693 C C . ALA A 1 86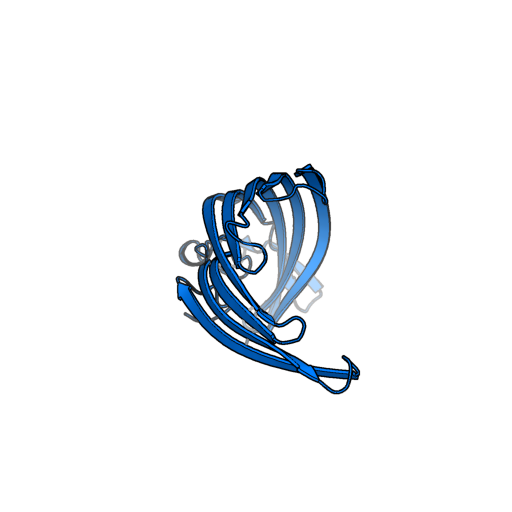 ? -7.767 7.021 8.983 1.00 98.50 86 ALA A C 1
ATOM 695 O O . ALA A 1 86 ? -6.930 7.504 9.744 1.00 98.50 86 ALA A O 1
ATOM 696 N N . GLY A 1 87 ? -7.461 6.632 7.752 1.00 98.31 87 GLY A N 1
ATOM 697 C CA . GLY A 1 87 ? -6.131 6.734 7.173 1.00 98.31 87 GLY A CA 1
ATOM 698 C C . GLY A 1 87 ? -6.171 7.215 5.733 1.00 98.31 87 GLY A C 1
ATOM 699 O O . GLY A 1 87 ? -7.154 7.023 5.018 1.00 98.31 87 GLY A O 1
ATOM 700 N N . LEU A 1 88 ? -5.083 7.848 5.315 1.00 98.25 88 LEU A N 1
ATOM 701 C CA . LEU A 1 88 ? -4.877 8.303 3.953 1.00 98.25 88 LEU A CA 1
ATOM 702 C C . LEU A 1 88 ? -3.402 8.159 3.599 1.00 98.25 88 LEU A C 1
ATOM 704 O O . LEU A 1 88 ? -2.526 8.580 4.359 1.00 98.25 88 LEU A O 1
ATOM 708 N N . ARG A 1 89 ? -3.134 7.593 2.428 1.00 97.81 89 ARG A N 1
ATOM 709 C CA . ARG A 1 89 ? -1.810 7.568 1.811 1.00 97.81 89 ARG A CA 1
ATOM 710 C C . ARG A 1 89 ? -1.890 8.215 0.434 1.00 97.81 89 ARG A C 1
ATO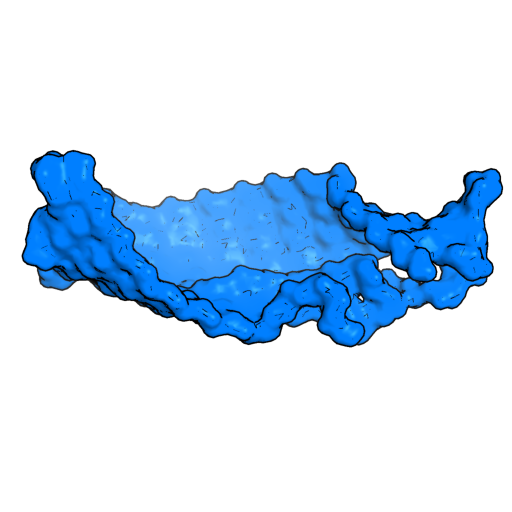M 712 O O . ARG A 1 89 ? -2.800 7.914 -0.326 1.00 97.81 89 ARG A O 1
ATOM 719 N N . TYR A 1 90 ? -0.946 9.092 0.135 1.00 97.62 90 TYR A N 1
ATOM 720 C CA . TYR A 1 90 ? -0.689 9.601 -1.205 1.00 97.62 90 TYR A CA 1
ATOM 721 C C . TYR A 1 90 ? 0.613 9.004 -1.702 1.00 97.62 90 TYR A C 1
ATOM 723 O O . TYR A 1 90 ? 1.592 8.968 -0.950 1.00 97.62 90 TYR A O 1
ATOM 731 N N . GLU A 1 91 ? 0.628 8.551 -2.942 1.00 97.62 91 GLU A N 1
ATOM 732 C CA . GLU A 1 91 ? 1.803 7.973 -3.572 1.00 97.62 91 GLU A CA 1
ATOM 733 C C . GLU A 1 91 ? 1.975 8.560 -4.967 1.00 97.62 91 GLU A C 1
ATOM 735 O O . GLU A 1 91 ? 1.009 8.636 -5.714 1.00 97.62 91 GLU A O 1
ATOM 740 N N . TYR A 1 92 ? 3.197 8.975 -5.283 1.00 97.06 92 TYR A N 1
ATOM 741 C CA . TYR A 1 92 ? 3.641 9.353 -6.618 1.00 97.06 92 TYR A CA 1
ATOM 742 C C . TYR A 1 92 ? 4.728 8.371 -7.042 1.00 97.06 92 TYR A C 1
ATOM 744 O O . TYR A 1 92 ? 5.647 8.081 -6.262 1.00 97.06 92 TYR A O 1
ATOM 752 N N . TRP A 1 93 ? 4.622 7.855 -8.255 1.00 95.38 93 TRP A N 1
ATOM 753 C CA . TRP A 1 93 ? 5.544 6.879 -8.812 1.00 95.38 93 TRP A CA 1
ATOM 754 C C . TRP A 1 93 ? 5.957 7.301 -10.217 1.00 95.38 93 TRP A C 1
ATOM 756 O O . TRP A 1 93 ? 5.230 8.008 -10.909 1.00 95.38 93 TRP A O 1
ATOM 766 N N . GLN A 1 94 ? 7.142 6.857 -10.601 1.00 94.50 94 GLN A N 1
ATOM 767 C CA . GLN A 1 94 ? 7.716 7.043 -11.920 1.00 94.50 94 GLN A CA 1
ATOM 768 C C . GLN A 1 94 ? 8.434 5.750 -12.301 1.00 94.50 94 GLN A C 1
ATOM 770 O O . GLN A 1 94 ? 9.042 5.102 -11.438 1.00 94.50 94 GLN A O 1
ATOM 775 N N . GLU A 1 95 ? 8.346 5.374 -13.566 1.00 92.12 95 GLU A N 1
ATOM 776 C CA . GLU A 1 95 ? 9.044 4.237 -14.145 1.00 92.12 95 GLU A CA 1
ATOM 777 C C . GLU A 1 95 ? 9.683 4.647 -15.470 1.00 92.12 95 GLU A C 1
ATOM 779 O O . GLU A 1 95 ? 9.008 5.109 -16.391 1.00 92.12 95 GLU A O 1
ATOM 784 N N . GLU A 1 96 ? 10.991 4.434 -15.550 1.00 90.06 96 GLU A N 1
ATOM 785 C CA . GLU A 1 96 ? 11.782 4.574 -16.765 1.00 90.06 96 GLU A CA 1
ATOM 786 C C . GLU A 1 96 ? 12.098 3.170 -17.295 1.00 90.06 96 GLU A C 1
ATOM 788 O O . GLU A 1 96 ? 12.599 2.313 -16.559 1.00 90.06 96 GLU A O 1
ATOM 793 N N . LEU A 1 97 ? 11.786 2.929 -18.569 1.00 86.19 97 LEU A N 1
ATOM 794 C CA . LEU A 1 97 ? 12.166 1.726 -19.303 1.00 86.19 97 LEU A CA 1
ATOM 795 C C . LEU A 1 97 ? 13.244 2.092 -20.317 1.00 86.19 97 LEU A C 1
ATOM 797 O O . LEU A 1 97 ? 12.998 2.889 -21.222 1.00 86.19 97 LEU A O 1
ATOM 801 N N . ASN A 1 98 ? 14.390 1.431 -20.202 1.00 84.19 98 ASN A N 1
ATOM 802 C CA . ASN A 1 98 ? 15.466 1.464 -21.182 1.00 84.19 98 ASN A CA 1
ATOM 803 C C . ASN A 1 98 ? 15.601 0.065 -21.791 1.00 84.19 98 ASN A C 1
ATOM 805 O O . ASN A 1 98 ? 15.938 -0.887 -21.080 1.00 84.19 98 ASN A O 1
ATOM 809 N N . ARG A 1 99 ? 15.312 -0.093 -23.087 1.00 74.19 99 ARG A N 1
ATOM 810 C CA . ARG A 1 99 ? 15.490 -1.387 -23.767 1.00 74.19 99 ARG A CA 1
ATOM 811 C C . ARG A 1 99 ? 16.883 -1.458 -24.376 1.00 74.19 99 ARG A C 1
ATOM 813 O O . ARG A 1 99 ? 17.241 -0.652 -25.231 1.00 74.19 99 ARG A O 1
ATOM 820 N N . ASP A 1 100 ? 17.662 -2.447 -23.954 1.00 71.38 100 ASP A N 1
ATOM 821 C CA . ASP A 1 100 ? 18.958 -2.716 -24.556 1.00 71.38 100 ASP A CA 1
ATOM 822 C C . ASP A 1 100 ? 18.781 -3.303 -25.964 1.00 71.38 100 ASP A C 1
ATOM 824 O O . ASP A 1 100 ? 17.747 -3.882 -26.314 1.00 71.38 100 ASP A O 1
ATOM 828 N N . ALA A 1 101 ? 19.809 -3.137 -26.799 1.00 63.47 101 ALA A N 1
ATOM 829 C CA . ALA A 1 101 ? 19.771 -3.571 -28.189 1.00 63.47 101 ALA A CA 1
ATOM 830 C C . ALA A 1 101 ? 19.443 -5.068 -28.298 1.00 63.47 101 ALA A C 1
ATOM 832 O O . ALA A 1 101 ? 20.204 -5.921 -27.839 1.00 63.47 101 ALA A O 1
ATOM 833 N N . GLN A 1 102 ? 18.334 -5.375 -28.967 1.00 70.06 102 GLN A N 1
ATOM 834 C CA . GLN A 1 102 ? 17.939 -6.748 -29.240 1.00 70.06 102 GLN A CA 1
ATOM 835 C C . GLN A 1 102 ? 18.908 -7.390 -30.238 1.00 70.06 102 GLN A C 1
ATOM 837 O O . GLN A 1 102 ? 19.309 -6.795 -31.250 1.00 70.06 102 GLN A O 1
ATOM 842 N N . THR A 1 103 ? 19.282 -8.632 -29.960 1.00 71.50 103 THR A N 1
ATOM 843 C CA . THR A 1 103 ? 20.125 -9.437 -30.843 1.00 71.50 103 THR A CA 1
ATOM 844 C C . THR A 1 103 ? 19.376 -10.680 -31.280 1.00 71.50 103 THR A C 1
ATOM 846 O O . THR A 1 103 ? 18.504 -11.179 -30.576 1.00 71.50 103 THR A O 1
ATOM 849 N N . PHE A 1 104 ? 19.695 -11.168 -32.471 1.00 76.44 104 PHE A N 1
ATOM 850 C CA . PHE A 1 104 ? 19.143 -12.405 -32.990 1.00 76.44 104 PHE A CA 1
ATOM 851 C C . PHE A 1 104 ? 20.243 -13.463 -33.019 1.00 76.44 104 PHE A C 1
ATOM 853 O O . PHE A 1 104 ? 21.220 -13.319 -33.757 1.00 76.44 104 PHE A O 1
ATOM 860 N N . GLU A 1 105 ? 20.104 -14.508 -32.212 1.00 78.94 105 GLU A N 1
ATOM 861 C CA . GLU A 1 105 ? 21.000 -15.661 -32.191 1.00 78.94 105 GLU A CA 1
ATOM 862 C C . GLU A 1 105 ? 20.494 -16.730 -33.164 1.00 78.94 105 GLU A C 1
ATOM 864 O O . GLU A 1 105 ? 19.432 -17.319 -32.975 1.00 78.94 105 GLU A O 1
ATOM 869 N N . LEU A 1 106 ? 21.251 -17.000 -34.226 1.00 78.56 106 LEU A N 1
ATOM 870 C CA . LEU A 1 106 ? 20.952 -18.070 -35.178 1.00 78.56 106 LEU A CA 1
ATOM 871 C C . LEU A 1 106 ? 21.336 -19.439 -34.593 1.00 78.56 106 LEU A C 1
ATOM 873 O O . LEU A 1 106 ? 22.261 -19.550 -33.791 1.00 78.56 106 LEU A O 1
ATOM 877 N N . PHE A 1 107 ? 20.688 -20.521 -35.041 1.00 74.88 107 PHE A N 1
ATOM 878 C CA . PHE A 1 107 ? 20.994 -21.887 -34.573 1.00 74.88 107 PHE A CA 1
ATOM 879 C C . PHE A 1 107 ? 22.435 -22.351 -34.849 1.00 74.88 107 PHE A C 1
ATOM 881 O O . PHE A 1 107 ? 22.882 -23.340 -34.267 1.00 74.88 107 PHE A O 1
ATOM 888 N N . ASP A 1 108 ? 23.162 -21.672 -35.739 1.00 77.50 108 ASP A N 1
ATOM 889 C CA . ASP A 1 108 ? 24.589 -21.913 -35.977 1.00 77.50 108 ASP A CA 1
ATOM 890 C C . ASP A 1 108 ? 25.511 -21.198 -34.966 1.00 77.50 108 ASP A C 1
ATOM 892 O O . ASP A 1 108 ? 26.733 -21.346 -35.038 1.00 77.50 108 ASP A O 1
ATOM 896 N N . GLY A 1 109 ? 24.930 -20.474 -34.002 1.00 73.12 109 GLY A N 1
ATOM 897 C CA . GLY A 1 109 ? 25.615 -19.747 -32.937 1.00 73.12 109 GLY A CA 1
ATOM 898 C C . GLY A 1 109 ? 26.093 -18.349 -33.331 1.00 73.12 109 GLY A C 1
ATOM 899 O O . GLY A 1 109 ? 26.838 -17.734 -32.569 1.00 73.12 109 GLY A O 1
ATOM 900 N N . THR A 1 110 ? 25.728 -17.846 -34.515 1.00 82.00 110 THR A N 1
ATOM 901 C CA . THR A 1 110 ? 26.065 -16.478 -34.934 1.00 82.00 110 THR A CA 1
ATOM 902 C C . THR A 1 110 ? 25.018 -15.463 -34.473 1.00 82.00 110 THR A C 1
ATOM 904 O O . THR A 1 110 ? 23.828 -15.764 -34.418 1.00 82.00 110 THR A O 1
ATOM 907 N N . THR A 1 111 ? 25.459 -14.244 -34.147 1.00 79.81 111 THR A N 1
ATOM 908 C CA . THR A 1 111 ? 24.580 -13.128 -33.774 1.00 79.81 111 THR A CA 1
ATOM 909 C C . THR A 1 111 ? 24.387 -12.170 -34.946 1.00 79.81 111 THR A C 1
ATOM 911 O O . THR A 1 111 ? 25.347 -11.746 -35.595 1.00 79.81 111 THR A O 1
ATOM 914 N N . ALA A 1 112 ? 23.138 -11.795 -35.207 1.00 74.50 112 ALA A N 1
ATOM 915 C CA . ALA A 1 112 ? 22.771 -10.732 -36.132 1.00 74.50 112 ALA A CA 1
ATOM 916 C C . AL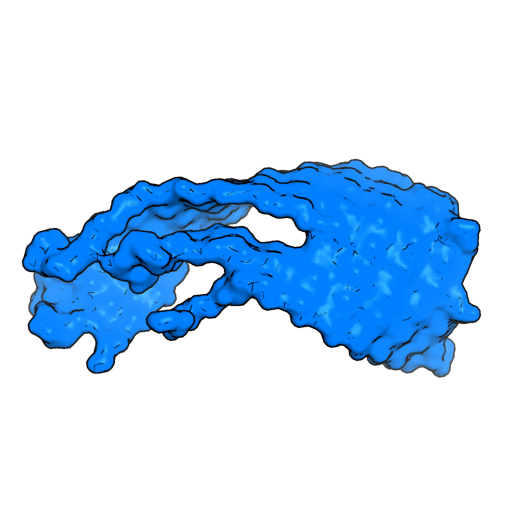A A 1 112 ? 22.054 -9.605 -35.367 1.00 74.50 112 ALA A C 1
ATOM 918 O O . ALA A 1 112 ? 21.313 -9.885 -34.424 1.00 74.50 112 ALA A O 1
ATOM 919 N N . PRO A 1 113 ? 22.239 -8.327 -35.743 1.00 68.62 113 PRO A N 1
ATOM 920 C CA . PRO A 1 113 ? 21.421 -7.251 -35.194 1.00 68.62 113 PRO A CA 1
ATOM 921 C C . PRO A 1 113 ? 19.940 -7.501 -35.495 1.00 68.62 113 PRO A C 1
ATOM 923 O O . PRO A 1 113 ? 19.596 -7.844 -36.630 1.00 68.62 113 PRO A O 1
ATOM 926 N N . ALA A 1 114 ? 19.062 -7.291 -34.513 1.00 64.94 114 ALA A N 1
ATOM 927 C CA . ALA A 1 114 ? 17.626 -7.501 -34.697 1.00 64.94 114 ALA A CA 1
ATOM 928 C C . ALA A 1 114 ? 17.031 -6.612 -35.812 1.00 64.94 114 ALA A C 1
ATOM 930 O O . ALA A 1 114 ? 16.085 -7.018 -36.474 1.00 64.94 114 ALA A O 1
ATOM 931 N N . SER A 1 115 ? 17.667 -5.475 -36.130 1.00 62.31 115 SER A N 1
ATOM 932 C CA . SER A 1 115 ? 17.299 -4.568 -37.231 1.00 62.31 115 SER A CA 1
ATOM 933 C C . SER A 1 115 ? 17.377 -5.171 -38.645 1.00 62.31 115 SER A C 1
ATOM 935 O O . SER A 1 115 ? 16.858 -4.580 -39.593 1.00 62.31 115 SER A O 1
ATOM 937 N N . PHE A 1 116 ? 18.001 -6.344 -38.820 1.00 61.34 116 PHE A N 1
ATOM 938 C CA . PHE A 1 116 ? 17.926 -7.111 -40.074 1.00 61.34 116 PHE A CA 1
ATOM 939 C C . PHE A 1 116 ? 16.574 -7.813 -40.270 1.00 61.34 116 PHE A C 1
ATOM 941 O O . PHE A 1 116 ? 16.280 -8.286 -41.372 1.00 61.34 116 PHE A O 1
ATOM 948 N N . PHE A 1 117 ? 15.753 -7.864 -39.224 1.00 60.91 117 PHE A N 1
ATOM 949 C CA . PHE A 1 117 ? 14.431 -8.464 -39.205 1.00 60.91 117 PHE A CA 1
ATOM 950 C C . PHE A 1 117 ? 13.389 -7.382 -38.883 1.00 60.91 117 PHE A C 1
ATOM 952 O O . PHE A 1 117 ? 13.697 -6.413 -38.193 1.00 60.91 117 PHE A O 1
ATOM 959 N N . PRO A 1 118 ? 12.155 -7.490 -39.404 1.00 53.31 118 PRO A N 1
ATOM 960 C CA . PRO A 1 118 ? 11.096 -6.525 -39.129 1.00 53.31 118 PRO A CA 1
ATOM 961 C C . PRO A 1 118 ? 10.524 -6.749 -37.720 1.00 53.31 118 PRO A C 1
ATOM 963 O O . PRO A 1 118 ? 9.394 -7.209 -37.573 1.00 53.31 118 PRO A O 1
ATOM 966 N N . VAL A 1 119 ? 11.323 -6.462 -36.697 1.00 56.19 119 VAL A N 1
ATOM 967 C CA . VAL A 1 119 ? 10.885 -6.346 -35.303 1.00 56.19 119 VAL A CA 1
ATOM 968 C C . VAL A 1 119 ? 10.788 -4.862 -34.954 1.00 56.19 119 VAL A C 1
ATOM 970 O O . VAL A 1 119 ? 11.555 -4.049 -35.473 1.00 56.19 119 VAL A O 1
ATOM 973 N N . SER A 1 120 ? 9.785 -4.477 -34.166 1.00 54.25 120 SER A N 1
ATOM 974 C CA . SER A 1 120 ? 9.592 -3.076 -33.788 1.00 54.25 120 SER A CA 1
ATOM 975 C C . SER A 1 120 ? 10.751 -2.604 -32.911 1.00 54.25 120 SER A C 1
ATOM 977 O O . SER A 1 120 ? 11.015 -3.202 -31.869 1.00 54.25 120 SER A O 1
ATOM 979 N N . GLU A 1 121 ? 11.401 -1.509 -33.286 1.00 57.12 121 GLU A N 1
ATOM 980 C CA . GLU A 1 121 ? 12.310 -0.802 -32.388 1.00 57.12 121 GLU A CA 1
ATOM 981 C C . GLU A 1 121 ? 11.458 0.019 -31.413 1.00 57.12 121 GLU A C 1
ATOM 983 O O . GLU A 1 121 ? 10.848 1.011 -31.809 1.00 57.12 121 GLU A O 1
ATOM 988 N N . ILE A 1 122 ? 11.359 -0.438 -30.164 1.00 59.12 122 ILE A N 1
ATOM 989 C CA . ILE A 1 122 ? 10.649 0.280 -29.102 1.00 59.12 122 ILE A CA 1
ATOM 990 C C . ILE A 1 122 ? 11.663 1.165 -28.381 1.00 59.12 122 ILE A C 1
ATOM 992 O O . ILE A 1 122 ? 12.665 0.665 -27.870 1.00 59.12 122 ILE A O 1
ATOM 996 N N . SER A 1 123 ? 11.417 2.474 -28.369 1.00 63.88 123 SER A N 1
ATOM 997 C CA . SER A 1 123 ? 12.310 3.459 -27.757 1.00 63.88 123 SER A CA 1
ATOM 998 C C . SER A 1 123 ? 12.192 3.501 -26.235 1.00 63.88 123 SER A C 1
ATOM 1000 O O . SER A 1 123 ? 11.143 3.173 -25.675 1.00 63.88 123 SER A O 1
ATOM 1002 N N . ASP A 1 124 ? 13.241 4.010 -25.585 1.00 71.19 124 ASP A N 1
ATOM 1003 C CA . ASP A 1 124 ? 13.215 4.388 -24.170 1.00 71.19 124 ASP A CA 1
ATOM 1004 C C . ASP A 1 124 ? 11.964 5.216 -23.859 1.00 71.19 124 ASP A C 1
ATOM 1006 O O . ASP A 1 124 ? 11.566 6.093 -24.637 1.00 71.19 124 ASP A O 1
ATOM 1010 N N . SER A 1 125 ? 11.318 4.899 -22.741 1.00 79.19 125 SER A N 1
ATOM 1011 C CA . SER A 1 125 ? 10.011 5.453 -22.396 1.00 79.19 125 SER A CA 1
ATOM 1012 C C . SER A 1 125 ? 9.923 5.750 -20.897 1.00 79.19 125 SER A C 1
ATOM 1014 O O . SER A 1 125 ? 10.443 5.005 -20.070 1.00 79.19 125 SER A O 1
ATOM 1016 N N . ASP A 1 126 ? 9.233 6.837 -20.545 1.00 86.38 126 ASP A N 1
ATOM 1017 C CA . ASP A 1 126 ? 9.028 7.316 -19.172 1.00 86.38 126 ASP A CA 1
ATOM 1018 C C . ASP A 1 126 ? 7.526 7.469 -18.900 1.00 86.38 126 ASP A C 1
ATOM 1020 O O . ASP A 1 126 ? 6.800 8.032 -19.724 1.00 86.38 126 ASP A O 1
ATOM 1024 N N . ILE A 1 127 ? 7.064 6.901 -17.787 1.00 89.19 127 ILE A N 1
ATOM 1025 C CA . ILE A 1 127 ? 5.689 7.024 -17.289 1.00 89.19 127 ILE A CA 1
ATOM 1026 C C . ILE A 1 127 ? 5.709 7.447 -15.828 1.00 89.19 127 ILE A C 1
ATOM 1028 O O . ILE A 1 127 ? 6.544 7.009 -15.034 1.00 89.19 127 ILE A O 1
ATOM 1032 N N . ASP A 1 128 ? 4.714 8.233 -15.449 1.00 92.75 128 ASP A N 1
ATOM 1033 C CA . ASP A 1 128 ? 4.483 8.640 -14.078 1.00 92.75 128 ASP A CA 1
ATOM 1034 C C . ASP A 1 128 ? 3.001 8.559 -13.707 1.00 92.75 128 ASP A C 1
ATOM 1036 O O . ASP A 1 128 ? 2.102 8.386 -14.536 1.00 92.75 128 ASP A O 1
ATOM 1040 N N . GLY A 1 129 ? 2.737 8.663 -12.412 1.00 93.00 129 GLY A N 1
ATOM 1041 C CA . GLY A 1 129 ? 1.381 8.817 -11.925 1.00 93.00 129 GLY A CA 1
ATOM 1042 C C . GLY A 1 129 ? 1.303 8.995 -10.422 1.00 93.00 129 GLY A C 1
ATOM 1043 O O . GLY A 1 129 ? 2.281 8.863 -9.680 1.00 93.00 129 GLY A O 1
ATOM 1044 N N . ASP A 1 130 ? 0.088 9.254 -9.958 1.00 94.88 130 ASP A N 1
ATOM 1045 C CA . ASP A 1 130 ? -0.210 9.409 -8.546 1.00 94.88 130 ASP A CA 1
ATOM 1046 C C . ASP A 1 130 ? -1.518 8.732 -8.139 1.00 94.88 130 ASP A C 1
ATOM 1048 O O . ASP A 1 130 ? -2.389 8.447 -8.961 1.00 94.88 130 ASP A O 1
ATOM 1052 N N . VAL A 1 131 ? -1.638 8.431 -6.845 1.00 95.69 131 VAL A N 1
ATOM 1053 C CA . VAL A 1 131 ? -2.825 7.781 -6.289 1.00 95.69 131 VAL A CA 1
ATOM 1054 C C . VAL A 1 131 ? -3.081 8.184 -4.839 1.00 95.69 131 VAL A C 1
ATOM 1056 O O . VAL A 1 131 ? -2.173 8.280 -4.005 1.00 95.69 131 VAL A O 1
ATOM 1059 N N . TRP A 1 132 ? -4.365 8.345 -4.514 1.00 96.75 132 TRP A N 1
ATOM 1060 C CA . TRP A 1 132 ? -4.860 8.478 -3.147 1.00 96.75 132 TRP A CA 1
ATOM 1061 C C . TRP A 1 132 ? -5.456 7.159 -2.656 1.00 96.75 132 TRP A C 1
ATOM 1063 O O . TRP A 1 132 ? -6.351 6.589 -3.273 1.00 96.75 132 TRP A O 1
ATOM 1073 N N . GLN A 1 133 ? -4.997 6.708 -1.493 1.00 97.25 133 GLN A N 1
ATOM 1074 C CA . GLN A 1 133 ? -5.367 5.439 -0.872 1.00 97.25 133 GLN A CA 1
ATOM 1075 C C . GLN A 1 133 ? -6.016 5.703 0.498 1.00 97.25 133 GLN A C 1
ATOM 1077 O O . GLN A 1 133 ? -5.333 5.681 1.531 1.00 97.25 133 GLN A O 1
ATOM 1082 N N . PRO A 1 134 ? -7.319 6.042 0.539 1.00 97.94 134 PRO A N 1
ATOM 1083 C CA . PRO A 1 134 ? -8.055 6.180 1.789 1.00 97.94 134 PRO A CA 1
ATOM 1084 C C . PRO A 1 134 ? -8.331 4.820 2.444 1.00 97.94 134 PRO A C 1
ATOM 1086 O O . PRO A 1 134 ? -8.503 3.797 1.777 1.00 97.94 134 PRO A O 1
ATOM 1089 N N . LYS A 1 135 ? -8.442 4.832 3.773 1.00 98.31 135 LYS A N 1
ATOM 1090 C CA . LYS A 1 135 ? -8.839 3.688 4.592 1.00 98.31 135 LYS A CA 1
ATOM 1091 C C . LYS A 1 135 ? -9.732 4.140 5.737 1.00 98.31 135 LYS A C 1
ATOM 1093 O O . LYS A 1 135 ? -9.391 5.065 6.468 1.00 98.31 135 LYS A O 1
ATOM 1098 N N . PHE A 1 136 ? -10.818 3.413 5.948 1.00 98.62 136 PHE A N 1
ATOM 1099 C CA . PHE A 1 136 ? -11.690 3.560 7.103 1.00 98.62 136 PHE A CA 1
ATOM 1100 C C . PHE A 1 136 ? -11.892 2.198 7.750 1.00 98.62 136 PHE A C 1
ATOM 1102 O O . PHE A 1 136 ? -12.092 1.202 7.054 1.00 98.62 136 PHE A O 1
ATOM 1109 N N . ALA A 1 137 ? -11.841 2.138 9.076 1.00 98.62 137 ALA A N 1
ATOM 1110 C CA . ALA A 1 137 ? -12.187 0.931 9.807 1.00 98.62 137 ALA A CA 1
ATOM 1111 C C . ALA A 1 137 ? -12.928 1.258 11.100 1.00 98.62 137 ALA A C 1
ATOM 1113 O O . ALA A 1 137 ? -12.775 2.330 11.682 1.00 98.62 137 ALA A O 1
ATOM 1114 N N . VAL A 1 138 ? -13.733 0.304 11.539 1.00 98.50 138 VAL A N 1
ATOM 1115 C CA . VAL A 1 138 ? -14.406 0.312 12.830 1.00 98.50 138 VAL A CA 1
ATOM 1116 C C . VAL A 1 138 ? -14.134 -1.015 13.512 1.00 98.50 138 VAL A C 1
ATOM 1118 O O . VAL A 1 138 ? -14.202 -2.070 12.881 1.00 98.50 138 VAL A O 1
ATOM 1121 N N . ASN A 1 139 ? -13.837 -0.968 14.802 1.00 98.12 139 ASN A N 1
ATOM 1122 C CA . ASN A 1 139 ? -13.713 -2.142 15.648 1.00 98.12 139 ASN A CA 1
ATOM 1123 C C . ASN A 1 139 ? -14.557 -1.935 16.903 1.00 98.12 139 ASN A C 1
ATOM 1125 O O . ASN A 1 139 ? -14.455 -0.890 17.539 1.00 98.12 139 ASN A O 1
ATOM 1129 N N . TYR A 1 140 ? -15.380 -2.921 17.248 1.00 98.31 140 TYR A N 1
ATOM 1130 C CA . TYR A 1 140 ? -16.228 -2.885 18.432 1.00 98.31 140 TYR A CA 1
ATOM 1131 C C . TYR A 1 140 ? -16.051 -4.146 19.278 1.00 98.31 140 TYR A C 1
ATOM 1133 O O . TYR A 1 140 ? -16.239 -5.270 18.798 1.00 98.31 140 TYR A O 1
ATOM 1141 N N . GLN A 1 141 ? -15.708 -3.953 20.547 1.00 97.88 141 GLN A N 1
ATOM 1142 C CA . GLN A 1 141 ? -15.525 -4.990 21.548 1.00 97.88 141 GLN A CA 1
ATOM 1143 C C . GLN A 1 141 ? -16.842 -5.202 22.308 1.00 97.88 141 GLN A C 1
ATOM 1145 O O . GLN A 1 141 ? -17.240 -4.398 23.137 1.00 97.88 141 GLN A O 1
ATOM 1150 N N . PHE A 1 142 ? -17.545 -6.306 22.056 1.00 97.12 142 PHE A N 1
ATOM 1151 C CA . PHE A 1 142 ? -18.802 -6.601 22.763 1.00 97.12 142 PHE A CA 1
ATOM 1152 C C . PHE A 1 142 ? -18.572 -7.126 24.186 1.00 97.12 142 PHE A C 1
ATOM 1154 O O . PHE A 1 142 ? -19.426 -7.003 25.060 1.00 97.12 142 PHE A O 1
ATOM 1161 N N . SER A 1 143 ? -17.450 -7.812 24.394 1.00 96.12 143 SER A N 1
ATOM 1162 C CA . SER A 1 143 ? -16.991 -8.359 25.678 1.00 96.12 143 SER A CA 1
ATOM 1163 C C . SER A 1 143 ? -15.503 -8.686 25.557 1.00 96.12 143 SER A C 1
ATOM 1165 O O . SER A 1 143 ? -15.049 -8.804 24.424 1.00 96.12 143 SER A O 1
ATOM 1167 N N . PRO A 1 144 ? -14.745 -8.967 26.633 1.00 94.25 144 PRO A N 1
ATOM 1168 C CA . PRO A 1 144 ? -13.319 -9.322 26.535 1.00 94.25 144 PRO A CA 1
ATOM 1169 C C . PRO A 1 144 ? -12.983 -10.469 25.562 1.00 94.25 144 PRO A C 1
ATOM 1171 O O . PRO A 1 144 ? -11.846 -10.586 25.117 1.00 94.25 144 PRO A O 1
ATOM 1174 N N . ASN A 1 145 ? -13.977 -11.289 25.205 1.00 96.44 145 ASN A N 1
ATOM 1175 C CA . ASN A 1 145 ? -13.815 -12.479 24.376 1.00 96.44 145 ASN A CA 1
ATOM 1176 C C . ASN A 1 145 ? -14.499 -12.379 23.002 1.00 96.44 145 ASN A C 1
ATOM 1178 O O . ASN A 1 145 ? -14.451 -13.340 22.240 1.00 96.44 145 ASN A O 1
ATOM 1182 N N . VAL A 1 146 ? -15.191 -11.277 22.686 1.00 97.81 146 VAL A N 1
ATOM 1183 C CA . VAL A 1 146 ? -15.964 -11.132 21.439 1.00 97.81 146 VAL A CA 1
ATOM 1184 C C . VAL A 1 146 ? -15.798 -9.725 20.878 1.00 97.81 146 VAL A C 1
ATOM 1186 O O . VAL A 1 146 ? -16.165 -8.754 21.538 1.00 97.81 146 VAL A O 1
ATOM 1189 N N . ALA A 1 147 ? -15.321 -9.630 19.639 1.00 98.12 147 ALA A N 1
ATOM 1190 C CA . ALA A 1 147 ? -15.179 -8.379 18.901 1.00 98.12 147 ALA A CA 1
ATOM 1191 C C . ALA A 1 147 ? -15.646 -8.542 17.453 1.00 98.12 147 ALA A C 1
ATOM 1193 O O . ALA A 1 147 ? -15.442 -9.599 16.853 1.00 98.12 147 ALA A O 1
ATOM 1194 N N . ALA A 1 148 ? -16.218 -7.491 16.873 1.00 98.50 148 ALA A N 1
ATOM 1195 C CA . ALA A 1 148 ? -16.425 -7.403 15.431 1.00 98.50 148 ALA A CA 1
ATOM 1196 C C . ALA A 1 148 ? -15.699 -6.191 14.860 1.00 98.50 148 ALA A C 1
ATOM 1198 O O . ALA A 1 148 ? -15.506 -5.185 15.540 1.00 98.50 148 AL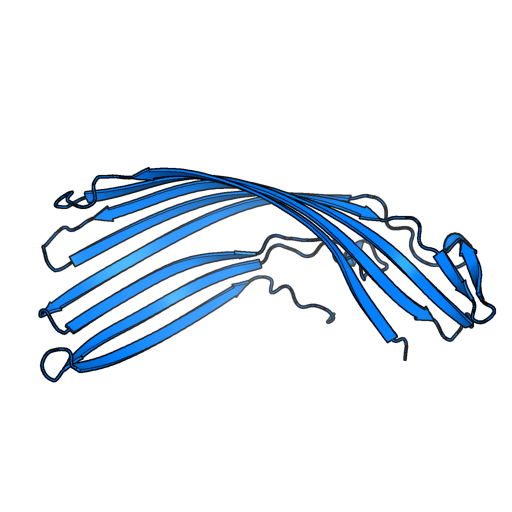A A O 1
ATOM 1199 N N . TYR A 1 149 ? -15.334 -6.289 13.591 1.00 98.50 149 TYR A N 1
ATOM 1200 C CA . TYR A 1 149 ? -14.703 -5.204 12.864 1.00 98.50 149 TYR A CA 1
ATOM 1201 C C . TYR A 1 149 ? -15.252 -5.114 11.447 1.00 98.50 149 TYR A C 1
ATOM 1203 O O . TYR A 1 149 ? -15.747 -6.096 10.893 1.00 98.50 149 TYR A O 1
ATOM 1211 N N . GLY A 1 150 ? -15.131 -3.932 10.860 1.00 98.69 150 GLY A N 1
ATOM 1212 C CA . GLY A 1 150 ? -15.364 -3.706 9.444 1.00 98.69 150 GLY A CA 1
ATOM 1213 C C . GLY A 1 150 ? -14.371 -2.693 8.897 1.00 98.69 150 GLY A C 1
ATOM 1214 O O . GLY A 1 150 ? -13.947 -1.791 9.620 1.00 98.69 150 GLY A O 1
ATOM 1215 N N . SER A 1 151 ? -13.992 -2.827 7.631 1.00 98.56 151 SER A N 1
ATOM 1216 C CA . SER A 1 151 ? -13.110 -1.874 6.964 1.00 98.56 151 SER A CA 1
ATOM 1217 C C . SER A 1 151 ? -13.427 -1.694 5.490 1.00 98.56 151 SER A C 1
ATOM 1219 O O . SER A 1 151 ? -13.886 -2.616 4.821 1.00 98.56 151 SER A O 1
ATOM 1221 N N . ILE A 1 152 ? -13.119 -0.498 5.001 1.00 98.38 152 ILE A N 1
ATOM 1222 C CA . ILE A 1 152 ? -13.127 -0.127 3.590 1.00 98.38 152 ILE A CA 1
ATOM 1223 C C . ILE A 1 152 ? -11.771 0.504 3.293 1.00 98.38 152 ILE A C 1
ATOM 1225 O O . ILE A 1 152 ? -11.355 1.434 3.990 1.00 98.38 152 ILE A O 1
ATOM 1229 N N . SER A 1 153 ? -11.068 0.009 2.284 1.00 97.81 153 SER A N 1
ATOM 1230 C CA . SER A 1 153 ? -9.751 0.527 1.912 1.00 97.81 153 SER A CA 1
ATOM 1231 C C . SER A 1 153 ? -9.534 0.492 0.412 1.00 97.81 153 SER A C 1
ATOM 1233 O O . SER A 1 153 ? -9.891 -0.491 -0.231 1.00 97.81 153 SER A O 1
ATOM 1235 N N . CYS A 1 154 ? -8.889 1.529 -0.108 1.00 96.56 154 CYS A N 1
ATOM 1236 C CA . CYS A 1 154 ? -8.395 1.563 -1.477 1.00 96.56 154 CYS A CA 1
ATOM 1237 C C . CYS A 1 154 ? -6.992 0.935 -1.546 1.00 96.56 154 CYS A C 1
ATOM 1239 O O . CYS A 1 154 ? -6.120 1.271 -0.739 1.00 96.56 154 CYS A O 1
ATOM 1241 N N . GLY A 1 155 ? -6.798 0.015 -2.487 1.00 91.38 155 GLY A N 1
ATOM 1242 C CA . GLY A 1 155 ? -5.531 -0.590 -2.870 1.00 91.38 155 GLY A CA 1
ATOM 1243 C C . GLY A 1 155 ? -5.157 -0.207 -4.300 1.00 91.38 155 GLY A C 1
ATOM 1244 O O . GLY A 1 155 ? -5.992 0.240 -5.084 1.00 91.38 155 GLY A O 1
ATOM 1245 N N . TYR A 1 156 ? -3.886 -0.386 -4.636 1.00 91.81 156 TYR A N 1
ATOM 1246 C CA . TYR A 1 156 ? -3.317 0.125 -5.872 1.00 91.81 156 TYR A CA 1
ATOM 1247 C C . TYR A 1 156 ? -2.159 -0.743 -6.354 1.00 91.81 156 TYR A C 1
ATOM 1249 O O . TYR A 1 156 ? -1.355 -1.214 -5.542 1.00 91.81 156 TYR A O 1
ATOM 1257 N N . ARG A 1 157 ? -2.041 -0.890 -7.672 1.00 90.81 157 ARG A N 1
ATOM 1258 C CA . ARG A 1 157 ? -0.844 -1.388 -8.342 1.00 90.81 157 ARG A CA 1
ATOM 1259 C C . ARG A 1 157 ? -0.463 -0.409 -9.460 1.00 90.81 157 ARG A C 1
ATOM 1261 O O . ARG A 1 157 ? -1.305 -0.144 -10.319 1.00 90.81 157 ARG A O 1
ATOM 1268 N N . PRO A 1 158 ? 0.775 0.123 -9.457 1.00 88.69 158 PRO A N 1
ATOM 1269 C CA . PRO A 1 158 ? 1.182 1.091 -10.458 1.00 88.69 158 PRO A CA 1
ATOM 1270 C C . PRO A 1 158 ? 1.141 0.539 -11.868 1.00 88.69 158 PRO A C 1
ATOM 1272 O O . PRO A 1 158 ? 1.292 -0.665 -12.085 1.00 88.69 158 PRO A O 1
ATOM 1275 N N . GLY A 1 159 ? 0.911 1.453 -12.809 1.00 86.81 159 GLY A N 1
ATOM 1276 C CA . GLY A 1 159 ? 1.126 1.172 -14.217 1.00 86.81 159 GLY A CA 1
ATOM 1277 C C . GLY A 1 159 ? 2.579 0.766 -14.438 1.00 86.81 159 GLY A C 1
ATOM 1278 O O . GLY A 1 159 ? 3.454 1.077 -13.630 1.00 86.81 159 GLY A O 1
ATOM 1279 N N . THR A 1 160 ? 2.822 0.012 -15.496 1.00 84.69 160 THR A N 1
ATOM 1280 C CA . THR A 1 160 ? 4.162 -0.490 -15.806 1.00 84.69 160 THR A CA 1
ATOM 1281 C C . THR A 1 160 ? 4.279 -0.740 -17.297 1.00 84.69 160 THR A C 1
ATOM 1283 O O . THR A 1 160 ? 3.268 -0.835 -17.999 1.00 84.69 160 THR A O 1
ATOM 1286 N N . TYR A 1 161 ? 5.502 -0.866 -17.786 1.00 82.06 161 TYR A N 1
ATOM 1287 C CA . TYR A 1 161 ? 5.742 -1.289 -19.146 1.00 82.06 161 TYR A CA 1
ATOM 1288 C C . TYR A 1 161 ? 5.774 -2.806 -19.287 1.00 82.06 161 TYR A C 1
ATOM 1290 O O . TYR A 1 161 ? 6.437 -3.517 -18.530 1.00 82.06 161 TYR A O 1
ATOM 1298 N N . ASN A 1 162 ? 5.126 -3.304 -20.332 1.00 74.38 162 ASN A N 1
ATOM 1299 C CA . ASN A 1 162 ? 5.252 -4.680 -20.773 1.00 74.38 162 ASN A CA 1
ATOM 1300 C C . ASN A 1 162 ? 6.465 -4.818 -21.716 1.00 74.38 162 ASN A C 1
ATOM 1302 O O . ASN A 1 162 ? 6.363 -4.528 -22.909 1.00 74.38 162 ASN A O 1
ATOM 1306 N N . SER A 1 163 ? 7.616 -5.289 -21.214 1.00 64.38 163 SER A N 1
ATOM 1307 C CA . SER A 1 163 ? 8.813 -5.526 -22.049 1.00 64.38 163 SER A CA 1
ATOM 1308 C C . SER A 1 163 ? 8.616 -6.616 -23.110 1.00 64.38 163 SER A C 1
ATOM 1310 O O . SER A 1 163 ? 9.458 -6.775 -23.987 1.00 64.38 163 SER A O 1
ATOM 1312 N N . LEU A 1 164 ? 7.497 -7.344 -23.070 1.00 63.41 164 LEU A N 1
ATOM 1313 C CA . LEU A 1 164 ? 7.228 -8.478 -23.953 1.00 63.41 164 LEU A CA 1
ATOM 1314 C C . LEU A 1 164 ? 6.392 -8.128 -25.186 1.00 63.41 164 LEU A C 1
ATOM 1316 O O . LEU A 1 164 ? 6.140 -9.012 -26.004 1.00 63.41 164 LEU A O 1
ATOM 1320 N N . THR A 1 165 ? 5.923 -6.884 -25.323 1.00 62.97 165 THR A N 1
ATOM 1321 C CA . THR A 1 165 ? 5.217 -6.468 -26.544 1.00 62.97 165 THR A CA 1
ATOM 1322 C C . THR A 1 165 ? 6.171 -5.929 -27.615 1.00 62.97 165 THR A C 1
ATOM 1324 O O . THR A 1 165 ? 7.268 -5.448 -27.310 1.00 62.97 165 THR A O 1
ATOM 1327 N N . PHE A 1 166 ? 5.695 -6.004 -28.862 1.00 57.38 166 PHE A N 1
ATOM 1328 C CA . PHE A 1 166 ? 6.315 -5.540 -30.108 1.00 57.38 166 PHE A CA 1
ATOM 1329 C C . PHE A 1 166 ? 5.502 -4.410 -30.767 1.00 57.38 166 PHE A C 1
ATOM 1331 O O . PHE A 1 166 ? 5.614 -4.150 -31.965 1.00 57.38 166 PHE A O 1
ATOM 1338 N N . THR A 1 167 ? 4.594 -3.786 -30.019 1.00 58.78 167 THR A N 1
ATOM 1339 C CA . THR A 1 167 ? 3.813 -2.641 -30.490 1.00 58.78 167 THR A CA 1
ATOM 1340 C C . THR A 1 167 ? 3.687 -1.616 -29.379 1.00 58.78 167 THR A C 1
ATOM 1342 O O . THR A 1 167 ? 3.354 -1.979 -28.251 1.00 58.78 167 THR A O 1
ATOM 1345 N N . ASP A 1 168 ? 3.882 -0.341 -29.711 1.00 62.00 168 ASP A N 1
ATOM 1346 C CA . ASP A 1 168 ? 3.771 0.771 -28.757 1.00 62.00 168 ASP A CA 1
ATOM 1347 C C . ASP A 1 168 ? 2.401 0.808 -28.055 1.00 62.00 168 ASP A C 1
ATOM 1349 O O . ASP A 1 168 ? 2.312 1.159 -26.880 1.00 62.00 168 ASP A O 1
ATOM 1353 N N . ASP A 1 169 ? 1.340 0.368 -28.743 1.00 59.94 169 ASP A N 1
ATOM 1354 C CA . ASP A 1 169 ? -0.040 0.355 -28.234 1.00 59.94 169 ASP A CA 1
ATOM 1355 C C . ASP A 1 169 ? -0.260 -0.583 -27.029 1.00 59.94 169 ASP A C 1
ATOM 1357 O O . ASP A 1 169 ? -1.218 -0.413 -26.277 1.00 59.94 169 ASP A O 1
ATOM 1361 N N . GLU A 1 170 ? 0.611 -1.572 -26.828 1.00 62.62 170 GLU A N 1
ATOM 1362 C CA . GLU A 1 170 ? 0.533 -2.544 -25.725 1.00 62.62 170 GLU A CA 1
ATOM 1363 C C . GLU A 1 170 ? 1.672 -2.370 -24.712 1.00 62.62 170 GLU A C 1
ATOM 1365 O O . GLU A 1 170 ? 1.805 -3.156 -23.767 1.00 62.62 170 GLU A O 1
ATOM 1370 N N . LEU A 1 171 ? 2.531 -1.372 -24.940 1.00 72.44 171 LEU A N 1
ATOM 1371 C CA . LEU A 1 171 ? 3.742 -1.169 -24.162 1.00 72.44 171 LEU A CA 1
ATOM 1372 C C . LEU A 1 171 ? 3.391 -0.688 -22.763 1.00 72.44 171 LEU A C 1
ATOM 1374 O O . LEU A 1 171 ? 3.948 -1.195 -21.796 1.00 72.44 171 LEU A O 1
ATOM 1378 N N . PHE A 1 172 ? 2.444 0.241 -22.648 1.00 79.12 172 PHE A N 1
ATOM 1379 C CA . PHE A 1 172 ? 1.986 0.763 -21.369 1.00 79.12 172 PHE A CA 1
ATOM 1380 C C . PHE A 1 172 ? 0.790 -0.023 -20.831 1.00 79.12 172 PHE A C 1
ATOM 1382 O O . PHE A 1 172 ? -0.246 -0.153 -21.484 1.00 79.12 172 PHE A O 1
ATOM 1389 N N . VAL A 1 173 ? 0.917 -0.499 -19.595 1.00 82.56 173 VAL A N 1
ATOM 1390 C CA . VAL A 1 173 ? -0.163 -1.135 -18.846 1.00 82.56 173 VAL A CA 1
ATOM 1391 C C . VAL A 1 173 ? -0.689 -0.129 -17.827 1.00 82.56 173 VAL A C 1
ATOM 1393 O O . VAL A 1 173 ? 0.053 0.335 -16.960 1.00 82.56 173 VAL A O 1
ATOM 1396 N N . GLU A 1 174 ? -1.980 0.190 -17.918 1.00 85.31 174 GLU A N 1
ATOM 1397 C CA . GLU A 1 174 ? -2.626 1.158 -17.030 1.00 85.31 174 GLU A CA 1
ATOM 1398 C C . GLU A 1 174 ? -2.552 0.730 -15.550 1.00 85.31 174 GLU A C 1
ATOM 1400 O O . GLU A 1 174 ? -2.544 -0.468 -15.244 1.00 85.31 174 GLU A O 1
ATOM 1405 N N . PRO A 1 175 ? -2.524 1.685 -14.603 1.00 87.44 175 PRO A N 1
ATOM 1406 C CA . PRO A 1 175 ? -2.574 1.363 -13.183 1.00 87.44 175 PRO A CA 1
ATOM 1407 C C . PRO A 1 175 ? -3.873 0.651 -12.789 1.00 87.44 175 PRO A C 1
ATOM 1409 O O . PRO A 1 175 ? -4.963 1.024 -13.225 1.00 87.44 175 PRO A O 1
ATOM 1412 N N . GLU A 1 176 ? -3.760 -0.331 -11.898 1.00 89.88 176 GLU A N 1
ATOM 1413 C CA . GLU A 1 176 ? -4.903 -1.051 -11.335 1.00 89.88 176 GLU A CA 1
ATOM 1414 C C . GLU A 1 176 ? -5.290 -0.443 -9.987 1.00 89.88 176 GLU A C 1
ATOM 1416 O O . GLU A 1 176 ? -4.452 -0.258 -9.096 1.00 89.88 176 GLU A O 1
ATOM 1421 N N . ASN A 1 177 ? -6.582 -0.172 -9.818 1.00 91.44 177 ASN A N 1
ATOM 1422 C CA . ASN A 1 177 ? -7.146 0.325 -8.568 1.00 91.44 177 ASN A CA 1
ATOM 1423 C C . ASN A 1 177 ? -8.114 -0.709 -8.001 1.00 91.44 177 ASN A C 1
ATOM 1425 O O . ASN A 1 177 ? -8.838 -1.372 -8.739 1.00 91.44 177 ASN A O 1
ATOM 1429 N N . SER A 1 178 ? -8.140 -0.842 -6.677 1.00 94.31 178 SER A N 1
ATOM 1430 C CA . SER A 1 178 ? -9.033 -1.786 -6.011 1.00 94.31 178 SER A CA 1
ATOM 1431 C C . SER A 1 178 ? -9.666 -1.197 -4.761 1.00 94.31 178 SER A C 1
ATOM 1433 O O . SER A 1 178 ? -9.039 -0.448 -4.019 1.00 94.31 178 SER A O 1
ATOM 1435 N N . TRP A 1 179 ? -10.910 -1.573 -4.489 1.00 96.50 179 TRP A N 1
ATOM 1436 C CA . TRP A 1 179 ? -11.593 -1.300 -3.232 1.00 96.50 179 TRP A CA 1
ATOM 1437 C C . TRP A 1 179 ? -11.859 -2.603 -2.496 1.00 96.50 179 TRP A C 1
ATOM 1439 O O . TRP A 1 179 ? -12.581 -3.469 -2.984 1.00 96.50 179 TRP A O 1
ATOM 1449 N N . ASN A 1 180 ? -11.307 -2.721 -1.292 1.00 97.62 180 ASN A N 1
ATOM 1450 C CA . ASN A 1 180 ? -11.549 -3.849 -0.404 1.00 97.62 180 ASN A CA 1
ATOM 1451 C C . ASN A 1 180 ? -12.564 -3.465 0.674 1.00 97.62 180 ASN A C 1
ATOM 1453 O O . ASN A 1 180 ? -12.367 -2.490 1.406 1.00 97.62 180 ASN A O 1
ATOM 1457 N N . TYR A 1 181 ? -13.607 -4.276 0.798 1.00 98.25 181 TYR A N 1
ATOM 1458 C CA . TYR A 1 181 ? -14.623 -4.208 1.837 1.00 98.25 181 TYR A CA 1
ATOM 1459 C C . TYR A 1 181 ? -14.533 -5.484 2.662 1.00 98.25 181 TYR A C 1
ATOM 1461 O O . TYR A 1 181 ? -14.691 -6.579 2.129 1.00 98.25 181 TYR A O 1
ATOM 1469 N N . GLU A 1 182 ? -14.314 -5.360 3.964 1.00 98.38 182 GLU A N 1
ATOM 1470 C CA . GLU A 1 182 ? -14.181 -6.509 4.856 1.00 98.38 182 GLU A CA 1
ATOM 1471 C C . GLU A 1 182 ? -15.039 -6.320 6.102 1.00 98.38 182 GLU A C 1
ATOM 1473 O O . GLU A 1 182 ? -15.126 -5.223 6.653 1.00 98.38 182 GLU A O 1
ATOM 1478 N N . ILE A 1 183 ? -15.661 -7.402 6.560 1.00 98.50 183 ILE A N 1
ATOM 1479 C CA . ILE A 1 183 ? -16.307 -7.487 7.865 1.00 98.50 183 ILE A CA 1
ATOM 1480 C C . ILE A 1 183 ? -15.911 -8.800 8.526 1.00 98.50 183 ILE A C 1
ATOM 1482 O O . ILE A 1 183 ? -15.873 -9.850 7.882 1.00 98.50 183 ILE A O 1
ATOM 1486 N N . GLY A 1 184 ? -15.634 -8.761 9.824 1.00 98.25 184 GLY A N 1
ATOM 1487 C CA . GLY A 1 184 ? -15.242 -9.951 10.554 1.00 98.25 184 GLY A CA 1
ATOM 1488 C C . GLY A 1 184 ? -15.665 -9.950 12.010 1.00 98.25 184 GLY A C 1
ATOM 1489 O O . GLY A 1 184 ? -15.988 -8.926 12.609 1.00 98.25 184 GLY A O 1
ATOM 1490 N N . LEU A 1 185 ? -15.660 -11.149 12.573 1.00 98.44 185 LEU A N 1
ATOM 1491 C CA . LEU A 1 185 ? -15.983 -11.459 13.953 1.00 98.44 185 LEU A CA 1
ATOM 1492 C C . LEU A 1 185 ? -14.838 -12.289 14.530 1.00 98.44 185 LEU A C 1
ATOM 1494 O O . LEU A 1 185 ? -14.439 -13.299 13.950 1.00 98.44 185 LEU A O 1
ATOM 1498 N N . LYS A 1 186 ? -14.324 -11.876 15.683 1.00 97.88 186 LYS A N 1
ATOM 1499 C CA . LYS A 1 186 ? -13.280 -12.572 16.432 1.00 97.88 186 LYS A CA 1
ATOM 1500 C C . LYS A 1 186 ? -13.844 -12.988 17.778 1.00 97.88 186 LYS A C 1
ATOM 1502 O O . LYS A 1 186 ? -14.418 -12.166 18.492 1.00 97.88 186 LYS A O 1
ATOM 1507 N N . THR A 1 187 ? -13.693 -14.263 18.120 1.00 97.38 187 THR A N 1
ATOM 1508 C CA . THR A 1 187 ? -14.188 -14.816 19.384 1.00 97.38 187 THR A CA 1
ATOM 1509 C C . THR A 1 187 ? -13.155 -15.715 20.045 1.00 97.38 187 THR A C 1
ATOM 1511 O O . THR A 1 187 ? -12.408 -16.420 19.363 1.00 97.38 187 THR A O 1
ATOM 1514 N N . SER A 1 188 ? -13.132 -15.725 21.373 1.00 96.81 188 SER A N 1
ATOM 1515 C CA . SER A 1 188 ? -12.311 -16.624 22.175 1.00 96.81 188 SER A CA 1
ATOM 1516 C C . SER A 1 188 ? -13.152 -17.394 23.197 1.00 96.81 188 SER A C 1
ATOM 1518 O O . SER A 1 188 ? -14.119 -16.897 23.771 1.00 96.81 188 SER A O 1
ATOM 1520 N N . TRP A 1 189 ? -12.789 -18.653 23.412 1.00 94.69 189 TRP A N 1
ATOM 1521 C CA . TRP A 1 189 ? -13.533 -19.627 24.205 1.00 94.69 189 TRP A CA 1
ATOM 1522 C C . TRP A 1 189 ? -12.577 -20.406 25.111 1.00 94.69 189 TRP A C 1
ATOM 1524 O O . TRP A 1 189 ? -11.365 -20.435 24.877 1.00 94.69 189 TRP A O 1
ATOM 1534 N N . LEU A 1 190 ? -13.134 -21.082 26.122 1.00 95.50 190 LEU A N 1
ATOM 1535 C CA . LEU A 1 190 ? -12.395 -21.969 27.032 1.00 95.50 190 LEU A CA 1
ATOM 1536 C C . LEU A 1 190 ? -11.193 -21.268 27.696 1.00 95.50 190 LEU A C 1
ATOM 1538 O O . LEU A 1 190 ? -10.073 -21.768 27.615 1.00 95.50 190 LEU A O 1
ATOM 1542 N N . ASP A 1 191 ? -11.410 -20.093 28.295 1.00 91.06 191 ASP A N 1
ATOM 1543 C CA . ASP A 1 191 ? -10.352 -19.250 28.879 1.00 91.06 191 ASP A CA 1
ATOM 1544 C C . ASP A 1 191 ? -9.228 -18.931 27.877 1.00 91.06 191 ASP A C 1
ATOM 1546 O O . ASP A 1 191 ? -8.043 -19.130 28.149 1.00 91.06 191 ASP A O 1
ATOM 1550 N N . ASN A 1 192 ? -9.616 -18.467 26.682 1.00 91.81 192 ASN A N 1
ATOM 1551 C CA . ASN A 1 192 ? -8.725 -18.130 25.563 1.00 91.81 192 ASN A CA 1
ATOM 1552 C C . ASN A 1 192 ? -7.908 -19.307 24.993 1.00 91.81 192 ASN A C 1
ATOM 1554 O O . ASN A 1 192 ? -6.908 -19.092 24.311 1.00 91.81 192 ASN A O 1
ATOM 1558 N N . ARG A 1 193 ? -8.331 -20.557 25.221 1.00 95.44 193 ARG A N 1
ATOM 1559 C CA . ARG A 1 193 ? -7.682 -21.749 24.638 1.00 95.44 193 ARG A CA 1
ATOM 1560 C C . ARG A 1 193 ? -8.178 -22.094 23.237 1.00 95.44 193 ARG A C 1
ATOM 1562 O O . ARG A 1 193 ? -7.504 -22.839 22.531 1.00 95.44 193 ARG A O 1
ATOM 1569 N N . LEU A 1 194 ? -9.343 -21.582 22.839 1.00 96.44 194 LEU A N 1
ATOM 1570 C CA . LEU A 1 194 ? -9.904 -21.775 21.503 1.00 96.44 194 LEU A CA 1
ATOM 1571 C C . LEU A 1 194 ? -10.331 -20.430 20.914 1.00 96.44 194 LEU A C 1
ATOM 1573 O O . LEU A 1 194 ? -11.228 -19.785 21.444 1.00 96.44 194 LEU A O 1
ATOM 1577 N N . GLY A 1 195 ? -9.713 -20.023 19.807 1.00 96.75 195 GLY A N 1
ATOM 1578 C CA . GLY A 1 195 ? -10.120 -18.852 19.030 1.00 96.75 195 GLY A CA 1
ATOM 1579 C C . GLY A 1 195 ? -10.929 -19.260 17.802 1.00 96.75 195 GLY A C 1
ATOM 1580 O O . GLY A 1 195 ? -10.528 -20.174 17.084 1.00 96.75 195 GLY A O 1
ATOM 1581 N N . ILE A 1 196 ? -12.048 -18.583 17.549 1.00 97.25 196 ILE A N 1
ATOM 1582 C CA . ILE A 1 196 ? -12.836 -18.728 16.319 1.00 97.25 196 ILE A CA 1
ATOM 1583 C C . ILE A 1 196 ? -12.968 -17.346 15.686 1.00 97.25 196 ILE A C 1
ATOM 1585 O O . ILE A 1 196 ? -13.550 -16.440 16.286 1.00 97.25 196 ILE A O 1
ATOM 1589 N N . ASN A 1 197 ? -12.448 -17.209 14.467 1.00 97.69 197 ASN A N 1
ATOM 1590 C CA . ASN A 1 197 ? -12.503 -15.983 13.680 1.00 97.69 197 ASN A CA 1
ATOM 1591 C C . ASN A 1 197 ? -13.249 -16.259 12.373 1.00 97.69 197 ASN A C 1
ATOM 1593 O O . ASN A 1 197 ? -12.964 -17.245 11.695 1.00 97.69 197 ASN A O 1
ATOM 1597 N N . LEU A 1 198 ? -14.185 -15.385 12.025 1.00 97.94 198 LEU A N 1
ATOM 1598 C CA . LEU A 1 198 ? -14.957 -15.435 10.790 1.00 97.94 198 LEU A CA 1
ATOM 1599 C C . LEU A 1 198 ? -14.791 -14.103 10.063 1.00 97.94 198 LEU A C 1
ATOM 1601 O O . LEU A 1 198 ? -14.874 -13.058 10.701 1.00 97.94 198 LEU A O 1
ATOM 1605 N N . ALA A 1 199 ? -14.587 -14.133 8.750 1.00 97.88 199 ALA A N 1
ATOM 1606 C CA . ALA A 1 199 ? -14.496 -12.931 7.931 1.00 97.88 199 ALA A CA 1
ATOM 1607 C C . ALA A 1 199 ? -15.201 -13.141 6.590 1.00 97.88 199 ALA A C 1
ATOM 1609 O O . ALA A 1 199 ? -15.200 -14.245 6.041 1.00 97.88 199 ALA A O 1
ATOM 1610 N N . ALA A 1 200 ? -15.789 -12.068 6.076 1.00 98.38 200 ALA A N 1
ATOM 1611 C CA . ALA A 1 200 ? -16.295 -11.958 4.720 1.00 98.38 200 ALA A CA 1
ATOM 1612 C C . ALA A 1 200 ? -15.657 -10.727 4.075 1.00 98.38 200 ALA A C 1
ATOM 1614 O O . ALA A 1 200 ? -15.557 -9.674 4.707 1.00 98.38 200 ALA A O 1
ATOM 1615 N N . PHE A 1 201 ? -15.228 -10.871 2.826 1.00 97.25 201 PHE A N 1
ATOM 1616 C CA . PHE A 1 201 ? -14.545 -9.820 2.086 1.00 97.25 201 PHE A CA 1
ATOM 1617 C C . PHE A 1 201 ? -15.080 -9.731 0.657 1.00 97.25 201 PHE A C 1
ATOM 1619 O O . PHE A 1 201 ? -15.513 -10.730 0.079 1.00 97.25 201 PHE A O 1
ATOM 1626 N N . TYR A 1 202 ? -15.041 -8.528 0.099 1.00 97.12 202 TYR A N 1
ATOM 1627 C CA . TYR A 1 202 ? -15.393 -8.223 -1.280 1.00 97.12 202 TYR A CA 1
ATOM 1628 C C . TYR A 1 202 ? -14.363 -7.241 -1.836 1.00 97.12 202 TYR A C 1
ATOM 1630 O O . TYR A 1 202 ? -14.122 -6.201 -1.228 1.00 97.12 202 TYR A O 1
ATOM 1638 N N . ASN A 1 203 ? -13.759 -7.588 -2.971 1.00 95.75 203 ASN A N 1
ATOM 1639 C CA . ASN A 1 203 ? -12.802 -6.735 -3.668 1.00 95.75 203 ASN A CA 1
ATOM 1640 C C . ASN A 1 203 ? -13.401 -6.333 -5.010 1.00 95.75 203 ASN A C 1
ATOM 1642 O O . ASN A 1 203 ? -13.721 -7.205 -5.818 1.00 95.75 203 ASN A O 1
ATOM 1646 N N . ASP A 1 204 ? -13.546 -5.032 -5.215 1.00 94.06 204 ASP A N 1
ATOM 1647 C CA . ASP A 1 204 ? -13.872 -4.443 -6.508 1.00 94.06 204 ASP A CA 1
ATOM 1648 C C . ASP A 1 204 ? -12.564 -3.995 -7.157 1.00 94.06 204 ASP A C 1
ATOM 1650 O O . ASP A 1 204 ? -11.794 -3.285 -6.511 1.00 94.06 204 ASP A O 1
ATOM 1654 N N . ILE A 1 205 ? -12.258 -4.469 -8.362 1.00 91.06 205 ILE A N 1
ATOM 1655 C CA . ILE A 1 205 ? -10.963 -4.227 -9.011 1.00 91.06 205 ILE A CA 1
ATOM 1656 C C . ILE A 1 205 ? -11.215 -3.687 -10.413 1.00 91.06 205 ILE A C 1
ATOM 1658 O O . ILE A 1 205 ? -11.824 -4.364 -11.243 1.00 91.06 205 ILE A O 1
ATOM 1662 N N . ASP A 1 206 ? -10.686 -2.496 -10.671 1.00 85.44 206 ASP A N 1
ATOM 1663 C CA . ASP A 1 206 ? -10.745 -1.810 -11.955 1.00 85.44 206 ASP A CA 1
ATOM 1664 C C . ASP A 1 206 ? -9.402 -1.915 -12.684 1.00 85.44 206 ASP A C 1
ATOM 1666 O O . ASP A 1 206 ? -8.338 -1.824 -12.069 1.00 85.44 206 ASP A O 1
ATOM 1670 N N . SER A 1 207 ? -9.460 -2.063 -14.011 1.00 79.88 207 SER A N 1
ATOM 1671 C CA . SER A 1 207 ? -8.284 -2.131 -14.895 1.00 79.88 207 SER A CA 1
ATOM 1672 C C . SER A 1 207 ? -7.274 -3.204 -14.484 1.00 79.88 207 SER A C 1
ATOM 1674 O O . SER A 1 207 ? -6.086 -2.941 -14.317 1.00 79.88 207 SER A O 1
ATOM 1676 N N . VAL A 1 208 ? -7.765 -4.439 -14.329 1.00 79.12 208 VAL A N 1
ATOM 1677 C CA . VAL A 1 208 ? -6.928 -5.577 -13.935 1.00 79.12 208 VAL A CA 1
ATOM 1678 C C . VAL A 1 208 ? -5.768 -5.754 -14.916 1.00 79.12 208 VAL A C 1
ATOM 1680 O O . VAL A 1 208 ? -5.994 -6.037 -16.095 1.00 79.12 208 VAL A O 1
ATOM 1683 N N . GLN A 1 209 ? -4.527 -5.673 -14.428 1.00 76.00 209 GLN A N 1
ATOM 1684 C CA . GLN A 1 209 ? -3.360 -5.969 -15.264 1.00 76.00 209 GLN A CA 1
ATOM 1685 C C . GLN A 1 209 ? -3.195 -7.488 -15.360 1.00 76.00 209 GLN A C 1
ATOM 1687 O O . GLN A 1 209 ? -2.757 -8.145 -14.404 1.00 76.00 209 GLN A O 1
ATOM 1692 N N . VAL A 1 210 ? -3.564 -8.048 -16.510 1.00 67.50 210 VAL A N 1
ATOM 1693 C CA . VAL A 1 210 ? -3.413 -9.472 -16.829 1.00 67.50 210 VAL A CA 1
ATOM 1694 C C . VAL A 1 210 ? -2.303 -9.636 -17.858 1.00 67.50 210 VAL A C 1
ATOM 1696 O O . VAL A 1 210 ? -2.358 -9.048 -18.934 1.00 67.50 210 VAL A O 1
ATOM 1699 N N . ALA A 1 211 ? -1.305 -10.463 -17.548 1.00 49.31 211 ALA A N 1
ATOM 1700 C CA . ALA A 1 211 ? -0.290 -10.836 -18.522 1.00 49.31 211 ALA A CA 1
ATOM 1701 C C . ALA A 1 211 ? -0.916 -11.756 -19.589 1.00 49.31 211 ALA A C 1
ATOM 1703 O O . ALA A 1 211 ? -1.370 -12.856 -19.268 1.00 49.31 211 ALA A O 1
ATOM 1704 N N . GLY A 1 212 ? -0.934 -11.313 -20.850 1.00 47.25 212 GLY A N 1
ATOM 1705 C CA . GLY A 1 212 ? -1.087 -12.203 -22.006 1.00 47.25 212 GLY A CA 1
ATOM 1706 C C . GLY A 1 212 ? -2.493 -12.463 -22.558 1.00 47.25 212 GLY A C 1
ATOM 1707 O O . GLY A 1 212 ? -2.673 -13.497 -23.196 1.00 47.25 212 GLY A O 1
ATOM 1708 N N . VAL A 1 213 ? -3.483 -11.579 -22.378 1.00 33.09 213 VAL A N 1
ATOM 1709 C CA . VAL A 1 213 ? -4.718 -11.653 -23.188 1.00 33.09 213 VAL A CA 1
ATOM 1710 C C . VAL A 1 213 ? -5.229 -10.264 -23.570 1.00 33.09 213 VAL A C 1
ATOM 1712 O O . VAL A 1 213 ? -5.935 -9.626 -22.788 1.00 33.09 213 VAL A O 1
ATOM 1715 N N . ARG A 1 214 ? -4.969 -9.865 -24.815 1.00 34.66 214 ARG A N 1
ATOM 1716 C CA . ARG A 1 214 ? -5.992 -9.321 -25.712 1.00 34.66 214 ARG A CA 1
ATOM 1717 C C . ARG A 1 214 ? -5.716 -9.745 -27.147 1.00 34.66 214 ARG A C 1
ATOM 1719 O O . ARG A 1 214 ? -4.535 -9.966 -27.470 1.00 34.66 214 ARG A O 1
#

Foldseek 3Di:
DKDKDKDWDDKDKDKDKDKDWDDPVPPFKIKMKIKIKMKMKTKMWMWIDDVVQQWIKIWIKIKIKIKIKIKMKMWGPPDPFKIKIKMKMKMKMKMKIAIDFIWIQHPVRDIDGCVVDPFADDHIDMDIDMDMKIKIKMKGHPDPFKIKMKMKIKDWDQKAADPPDRDPVRGIQHIKIKIKIKIKMWGADDVRPDIDIDMDMDMDMPRDDDPDDD

pLDDT: mean 84.98, std 14.62, range [33.09, 98.69]

Sequence (214 aa):
MSLLNTTVNCQERKNSLKRLQSPTDADRLQWIFGAYFQNRDFRIGDDLEVPLFFGTEVGESTYDQTTYAGFAQVDYEPTEDLTLTAGLRYEYWQEELNRDAQTFELFDGTTAPASFFPVSEISDSDIDGDVWQPKFAVNYQFSPNVAAYGSISCGYRPGTYNSLTFTDDELFVEPENSWNYEIGLKTSWLDNRLGINLAAFYNDIDSVQVAGVR

Radius of gyration: 24.58 Å; chains: 1; bounding box: 45×33×69 Å